Protein AF-A0A950V784-F1 (afdb_monomer_lite)

Sequence (280 aa):
MLRFISLLSLPMVLSAAGLPPLAGVWKADLQKSTFQGPPPSNYLILFEQNGNEITETDLVATPHGDRRSKTKFPIASEPTVTYFHGVPTRITTVLNGNALDLKAETAGRSDVTKQNFSLSADGSVLTITSDMSAEGHQMHSILVLNKQPDSASAPLREPEKTAGDNFKNVKSELKTLPASQFIDTMRYFSWALGKDCEFCHVRGKFDSDEKDEKKTARAMIQLVHDTNAQFFKGEPEVKCYTCHQFHTHPLPRALVSGETVEQLEKQMEHAHEAEPKSGK

Structure (mmCIF, N/CA/C/O backbone):
data_AF-A0A950V784-F1
#
_entry.id   AF-A0A950V784-F1
#
loop_
_atom_site.group_PDB
_atom_site.id
_atom_site.type_symbol
_atom_site.label_atom_id
_atom_site.label_alt_id
_atom_site.label_comp_id
_atom_site.label_asym_id
_atom_site.label_entity_id
_atom_site.label_seq_id
_atom_site.pdbx_PDB_ins_code
_atom_site.Cartn_x
_atom_site.Cartn_y
_atom_site.Cartn_z
_atom_site.occupancy
_atom_site.B_iso_or_equiv
_atom_site.auth_seq_id
_atom_site.auth_comp_id
_atom_site.auth_asym_id
_atom_site.auth_atom_id
_atom_site.pdbx_PDB_model_num
ATOM 1 N N . MET A 1 1 ? -30.423 -45.028 44.080 1.00 40.84 1 MET A N 1
ATOM 2 C CA . MET A 1 1 ? -30.287 -44.550 42.686 1.00 40.84 1 MET A CA 1
ATOM 3 C C . MET A 1 1 ? -29.804 -43.106 42.724 1.00 40.84 1 MET A C 1
ATOM 5 O O . MET A 1 1 ? -30.600 -42.211 42.973 1.00 40.84 1 MET A O 1
ATOM 9 N N . LEU A 1 2 ? -28.492 -42.897 42.598 1.00 34.09 2 LEU A N 1
ATOM 10 C CA . LEU A 1 2 ? -27.856 -41.576 42.626 1.00 34.09 2 LEU A CA 1
ATOM 11 C C . LEU A 1 2 ? -27.952 -40.955 41.223 1.00 34.09 2 LEU A C 1
ATOM 13 O O . LEU A 1 2 ? -27.460 -41.540 40.260 1.00 34.09 2 LEU A O 1
ATOM 17 N N . ARG A 1 3 ? -28.622 -39.805 41.094 1.00 38.88 3 ARG A N 1
ATOM 18 C CA . ARG A 1 3 ? -28.714 -39.050 39.837 1.00 38.88 3 ARG A CA 1
ATOM 19 C C . ARG A 1 3 ? -27.432 -38.236 39.644 1.00 38.88 3 ARG A C 1
ATOM 21 O O . ARG A 1 3 ? -27.196 -37.288 40.384 1.00 38.88 3 ARG A O 1
ATOM 28 N N . PHE A 1 4 ? -26.626 -38.604 38.650 1.00 37.47 4 PHE A N 1
ATOM 29 C CA . PHE A 1 4 ? -25.513 -37.787 38.168 1.00 37.47 4 PHE A CA 1
ATOM 30 C C . PHE A 1 4 ? -26.068 -36.579 37.403 1.00 37.47 4 PHE A C 1
ATOM 32 O O . PHE A 1 4 ? -26.679 -36.730 36.347 1.00 37.47 4 PHE A O 1
ATOM 39 N N . ILE A 1 5 ? -25.868 -35.381 37.951 1.00 44.31 5 ILE A N 1
ATOM 40 C CA . ILE A 1 5 ? -26.090 -34.114 37.252 1.00 44.31 5 ILE A CA 1
ATOM 41 C C . ILE A 1 5 ? -24.860 -33.888 36.369 1.00 44.31 5 ILE A C 1
ATOM 43 O O . ILE A 1 5 ? -23.779 -33.579 36.864 1.00 44.31 5 ILE A O 1
ATOM 47 N N . SER A 1 6 ? -25.014 -34.104 35.063 1.00 38.03 6 SER A N 1
ATOM 48 C CA . SER A 1 6 ? -24.005 -33.748 34.066 1.00 38.03 6 SER A CA 1
ATOM 49 C C . SER A 1 6 ? -24.029 -32.230 33.881 1.00 38.03 6 SER A C 1
ATOM 51 O O . SER A 1 6 ? -24.944 -31.676 33.275 1.00 38.03 6 SER A O 1
ATOM 53 N N . LEU A 1 7 ? -23.049 -31.548 34.474 1.00 40.16 7 LEU A N 1
ATOM 54 C CA . LEU A 1 7 ? -22.742 -30.151 34.186 1.00 40.16 7 LEU A CA 1
ATOM 55 C C . LEU A 1 7 ? -22.088 -30.093 32.800 1.00 40.16 7 LEU A C 1
ATOM 57 O O . LEU A 1 7 ? -20.919 -30.441 32.648 1.00 40.16 7 LEU A O 1
ATOM 61 N N . LEU A 1 8 ? -22.854 -29.669 31.790 1.00 40.75 8 LEU A N 1
ATOM 62 C CA . LEU A 1 8 ? -22.308 -29.235 30.505 1.00 40.75 8 LEU A CA 1
ATOM 63 C C . LEU A 1 8 ? -21.446 -27.990 30.759 1.00 40.75 8 LEU A C 1
ATOM 65 O O . LEU A 1 8 ? -21.960 -26.886 30.935 1.00 40.75 8 LEU A O 1
ATOM 69 N N . SER A 1 9 ? -20.130 -28.170 30.805 1.00 36.88 9 SER A N 1
ATOM 70 C CA . SER A 1 9 ? -19.175 -27.069 30.769 1.00 36.88 9 SER A CA 1
ATOM 71 C C . SER A 1 9 ? -19.224 -26.428 29.382 1.00 36.88 9 SER A C 1
ATOM 73 O O . SER A 1 9 ? -18.737 -27.003 28.407 1.00 36.88 9 SER A O 1
ATOM 75 N N . LEU A 1 10 ? -19.833 -25.245 29.294 1.00 37.41 10 LEU A N 1
ATOM 76 C CA . LEU A 1 10 ? -19.681 -24.348 28.151 1.00 37.41 10 LEU A CA 1
ATOM 77 C C . LEU A 1 10 ? -18.176 -24.089 27.950 1.00 37.41 10 LEU A C 1
ATOM 79 O O . LEU A 1 10 ? -17.504 -23.770 28.936 1.00 37.41 10 LEU A O 1
ATOM 83 N N . PRO A 1 11 ? -17.618 -24.209 26.732 1.00 36.72 11 PRO A N 1
ATOM 84 C CA . PRO A 1 11 ? -16.240 -23.816 26.505 1.00 36.72 11 PRO A CA 1
ATOM 85 C C . PRO A 1 11 ? -16.170 -22.301 26.686 1.00 36.72 11 PRO A C 1
ATOM 87 O O . PRO A 1 11 ? -16.649 -21.528 25.858 1.00 36.72 11 PRO A O 1
ATOM 90 N N . MET A 1 12 ? -15.610 -21.877 27.816 1.00 36.84 12 MET A N 1
ATOM 91 C CA . MET A 1 12 ? -15.165 -20.511 28.016 1.00 36.84 12 MET A CA 1
ATOM 92 C C . MET A 1 12 ? -14.086 -20.273 26.962 1.00 36.84 12 MET A C 1
ATOM 94 O O . MET A 1 12 ? -12.984 -20.809 27.063 1.00 36.84 12 MET A O 1
ATOM 98 N N . VAL A 1 13 ? -14.440 -19.541 25.904 1.00 37.31 13 VAL A N 1
ATOM 99 C CA . VAL A 1 13 ? -13.468 -19.037 24.939 1.00 37.31 13 VAL A CA 1
ATOM 100 C C . VAL A 1 13 ? -12.522 -18.165 25.746 1.00 37.31 13 VAL A C 1
ATOM 102 O O . VAL A 1 13 ? -12.888 -17.082 26.203 1.00 37.31 13 VAL A O 1
ATOM 105 N N . LEU A 1 14 ? -11.332 -18.695 26.006 1.00 33.59 14 LEU A N 1
ATOM 106 C CA . LEU A 1 14 ? -10.242 -17.962 26.613 1.00 33.59 14 LEU A CA 1
ATOM 107 C C . LEU A 1 14 ? -9.906 -16.846 25.619 1.00 33.59 14 LEU A C 1
ATOM 109 O O . LEU A 1 14 ? -9.258 -17.087 24.603 1.00 33.59 14 LEU A O 1
ATOM 113 N N . SER A 1 15 ? -10.439 -15.646 25.853 1.00 41.09 15 SER A N 1
ATOM 114 C CA . SER A 1 15 ? -10.016 -14.457 25.122 1.00 41.09 15 SER A CA 1
ATOM 115 C C . SER A 1 15 ? -8.507 -14.374 25.300 1.00 41.09 15 SER A C 1
ATOM 117 O O . SER A 1 15 ? -8.035 -14.331 26.438 1.00 41.09 15 SER A O 1
ATOM 119 N N . ALA A 1 16 ? -7.754 -14.419 24.201 1.00 39.62 16 ALA A N 1
ATOM 120 C CA . ALA A 1 16 ? -6.323 -14.178 24.239 1.00 39.62 16 ALA A CA 1
ATOM 121 C C . ALA A 1 16 ? -6.110 -12.844 24.967 1.00 39.62 16 ALA A C 1
ATOM 123 O O . ALA A 1 16 ? -6.576 -11.795 24.520 1.00 39.62 16 ALA A O 1
ATOM 124 N N . ALA A 1 17 ? -5.521 -12.907 26.158 1.00 43.28 17 ALA A N 1
ATOM 125 C CA . ALA A 1 17 ? -5.228 -11.725 26.939 1.00 43.28 17 ALA A CA 1
ATOM 126 C C . ALA A 1 17 ? -4.188 -10.899 26.172 1.00 43.28 17 ALA A C 1
ATOM 128 O O . ALA A 1 17 ? -3.105 -11.404 25.884 1.00 43.28 17 ALA A O 1
ATOM 129 N N . GLY A 1 18 ? -4.516 -9.640 25.870 1.00 54.97 18 GLY A N 1
ATOM 130 C CA . GLY A 1 18 ? -3.506 -8.626 25.566 1.00 54.97 18 GLY A CA 1
ATOM 131 C C . GLY A 1 18 ? -3.612 -7.901 24.229 1.00 54.97 18 GLY A C 1
ATOM 132 O O . GLY A 1 18 ? -2.576 -7.573 23.674 1.00 54.97 18 GLY A O 1
ATOM 133 N N . LEU A 1 19 ? -4.805 -7.602 23.708 1.00 56.09 19 LEU A N 1
ATOM 134 C CA . LEU A 1 19 ? -4.942 -6.612 22.632 1.00 56.09 19 LEU A CA 1
ATOM 135 C C . LEU A 1 19 ? -6.109 -5.670 22.885 1.00 56.09 19 LEU A C 1
ATOM 137 O O . LEU A 1 19 ? -7.124 -6.121 23.426 1.00 56.09 19 LEU A O 1
ATOM 141 N N . PRO A 1 20 ? -6.028 -4.394 22.454 1.00 64.62 20 PRO A N 1
ATOM 142 C CA . PRO A 1 20 ? -7.233 -3.603 22.333 1.00 64.62 20 PRO A CA 1
ATOM 143 C C . PRO A 1 20 ? -8.108 -4.328 21.298 1.00 64.62 20 PRO A C 1
ATOM 145 O O . PRO A 1 20 ? -7.581 -4.789 20.281 1.00 64.62 20 PRO A O 1
ATOM 148 N N . PRO A 1 21 ? -9.422 -4.468 21.519 1.00 76.31 21 PRO A N 1
ATOM 149 C CA . PRO A 1 21 ? -10.326 -5.118 20.574 1.00 76.31 21 PRO A CA 1
ATOM 150 C C . PRO A 1 21 ? -10.565 -4.221 19.347 1.00 76.31 21 PRO A C 1
ATOM 152 O O . PRO A 1 21 ? -11.674 -3.731 19.121 1.00 76.31 21 PRO A O 1
ATOM 155 N N . LEU A 1 22 ? -9.502 -3.992 18.569 1.00 87.81 22 LEU A N 1
ATOM 156 C CA . LEU A 1 22 ? -9.498 -3.206 17.338 1.00 87.81 22 LEU A CA 1
ATOM 157 C C . LEU A 1 22 ? -10.349 -3.880 16.263 1.00 87.81 22 LEU A C 1
ATOM 159 O O . LEU A 1 22 ? -10.929 -3.191 15.432 1.00 87.81 22 LEU A O 1
ATOM 163 N N . ALA A 1 23 ? -10.460 -5.213 16.303 1.00 92.19 23 ALA A N 1
ATOM 164 C CA . ALA A 1 23 ? -11.254 -5.976 15.354 1.00 92.19 23 ALA A CA 1
ATOM 165 C C . ALA A 1 23 ? -12.702 -5.464 15.275 1.00 92.19 23 ALA A C 1
ATOM 167 O O . ALA A 1 23 ? -13.384 -5.263 16.290 1.00 92.19 23 ALA A O 1
ATOM 168 N N . GLY A 1 24 ? -13.173 -5.276 14.047 1.00 95.00 24 GLY A N 1
ATOM 169 C CA . GLY A 1 24 ? -14.496 -4.750 13.752 1.00 95.00 24 GLY A CA 1
ATOM 170 C C . GLY A 1 24 ? -14.466 -3.581 12.779 1.00 95.00 24 GLY A C 1
ATOM 171 O O . GLY A 1 24 ? -13.449 -3.273 12.157 1.00 95.00 24 GLY A O 1
ATOM 172 N N . VAL A 1 25 ? -15.633 -2.960 12.640 1.00 97.56 25 VAL A N 1
ATOM 173 C CA . VAL A 1 25 ? -15.886 -1.902 11.665 1.00 97.56 25 VAL A CA 1
ATOM 174 C C . VAL A 1 25 ? -15.925 -0.561 12.370 1.00 97.56 25 VAL A C 1
ATOM 176 O O . VAL A 1 25 ? -16.569 -0.407 13.409 1.00 97.56 25 VAL A O 1
ATOM 179 N N . TRP A 1 26 ? -15.271 0.420 11.773 1.00 98.12 26 TRP A N 1
ATOM 180 C CA . TRP A 1 26 ? -15.065 1.741 12.336 1.00 98.12 26 TRP A CA 1
ATOM 181 C C . TRP A 1 26 ? -15.387 2.795 11.288 1.00 98.12 26 TRP A C 1
ATOM 183 O O . TRP A 1 26 ? -15.043 2.641 10.117 1.00 98.12 26 TRP A O 1
ATOM 193 N N . LYS A 1 27 ? -16.063 3.869 11.695 1.00 98.12 27 LYS A N 1
ATOM 194 C CA . LYS A 1 27 ? -16.383 4.999 10.818 1.00 98.12 27 LYS A CA 1
ATOM 195 C C . LYS A 1 27 ? -15.831 6.287 11.394 1.00 98.12 27 LYS A C 1
ATOM 197 O O . LYS A 1 27 ? -16.101 6.591 12.555 1.00 98.12 27 LYS A O 1
ATOM 202 N N . ALA A 1 28 ? -15.119 7.059 10.581 1.00 97.88 28 ALA A N 1
ATOM 203 C CA . ALA A 1 28 ? -14.532 8.310 11.039 1.00 97.88 28 ALA A CA 1
ATOM 204 C C . ALA A 1 28 ? -15.607 9.356 11.348 1.00 97.88 28 ALA A C 1
ATOM 206 O O . ALA A 1 28 ? -16.522 9.602 10.558 1.00 97.88 28 ALA A O 1
ATOM 207 N N . ASP A 1 29 ? -15.452 10.009 12.493 1.00 97.75 29 ASP A N 1
ATOM 208 C CA . ASP A 1 29 ? -16.036 11.308 12.779 1.00 97.75 29 ASP A CA 1
ATOM 209 C C . ASP A 1 29 ? -15.193 12.363 12.054 1.00 97.75 29 ASP A C 1
ATOM 211 O O . ASP A 1 29 ? -14.138 12.791 12.528 1.00 97.75 29 ASP A O 1
ATOM 215 N N . LEU A 1 30 ? -15.643 12.750 10.860 1.00 96.06 30 LEU A N 1
ATOM 216 C CA . LEU A 1 30 ? -14.918 13.671 9.981 1.00 96.06 30 LEU A CA 1
ATOM 217 C C . LEU A 1 30 ? -14.746 15.073 10.583 1.00 96.06 30 LEU A C 1
ATOM 219 O O . LEU A 1 30 ? -13.876 15.810 10.135 1.00 96.06 30 LEU A O 1
ATOM 223 N N . GLN A 1 31 ? -15.559 15.447 11.579 1.00 95.62 31 GLN A N 1
ATOM 224 C CA . GLN A 1 31 ? -15.463 16.748 12.248 1.00 95.62 31 GLN A CA 1
ATOM 225 C C . GLN A 1 31 ? -14.416 16.745 13.365 1.00 95.62 31 GLN A C 1
ATOM 227 O O . GLN A 1 31 ? -13.837 17.786 13.663 1.00 95.62 31 GLN A O 1
ATOM 232 N N . LYS A 1 32 ? -14.180 15.585 13.989 1.00 97.06 32 LYS A N 1
ATOM 233 C CA . LYS A 1 32 ? -13.178 15.417 15.055 1.00 97.06 32 LYS A CA 1
ATOM 234 C C . LYS A 1 32 ? -11.834 14.896 14.554 1.00 97.06 32 LYS A C 1
ATOM 236 O O . LYS A 1 32 ? -10.867 14.899 15.308 1.00 97.06 32 LYS A O 1
ATOM 241 N N . SER A 1 33 ? -11.789 14.430 13.311 1.00 97.00 33 SER A N 1
ATOM 242 C CA . SER A 1 33 ? -10.581 13.909 12.680 1.00 97.00 33 SER A CA 1
ATOM 243 C C . SER A 1 33 ? -9.807 15.009 11.953 1.00 97.00 33 SER A C 1
ATOM 245 O O . SER A 1 33 ? -10.387 15.958 11.425 1.00 97.00 33 SER A O 1
ATOM 247 N N . THR A 1 34 ? -8.489 14.856 11.879 1.00 95.00 34 THR A N 1
ATOM 248 C CA . THR A 1 34 ? -7.585 15.679 11.077 1.00 95.00 34 THR A CA 1
ATOM 249 C C . THR A 1 34 ? -6.983 14.831 9.959 1.00 95.00 34 THR A C 1
ATOM 251 O O . THR A 1 34 ? -6.550 13.699 10.173 1.00 95.00 34 THR A O 1
ATOM 254 N N . PHE A 1 35 ? -6.967 15.373 8.742 1.00 89.44 35 PHE A N 1
ATOM 255 C CA . PHE A 1 35 ? -6.542 14.660 7.538 1.00 89.44 35 PHE A CA 1
ATOM 256 C C . PHE A 1 35 ? -5.370 15.369 6.870 1.00 89.44 35 PHE A C 1
ATOM 258 O O . PHE A 1 35 ? -5.254 16.594 6.925 1.00 89.44 35 PHE A O 1
ATOM 265 N N . GLN A 1 36 ? -4.533 14.596 6.180 1.00 81.56 36 GLN A N 1
ATOM 266 C CA . GLN A 1 36 ? -3.555 15.152 5.253 1.00 81.56 36 GLN A CA 1
ATOM 267 C C . GLN A 1 36 ? -4.278 15.568 3.965 1.00 81.56 36 GLN A C 1
ATOM 269 O O . GLN A 1 36 ? -4.606 14.730 3.125 1.00 81.56 36 GLN A O 1
ATOM 274 N N . GLY A 1 37 ? -4.558 16.865 3.829 1.00 82.44 37 GLY A N 1
ATOM 275 C CA . GLY A 1 37 ? -5.291 17.429 2.693 1.00 82.44 37 GLY A CA 1
ATOM 276 C C . GLY A 1 37 ? -6.796 17.604 2.951 1.00 82.44 37 GLY A C 1
ATOM 277 O O . GLY A 1 37 ? -7.220 17.677 4.106 1.00 82.44 37 GLY A O 1
ATOM 278 N N . PRO A 1 38 ? -7.619 17.747 1.892 1.00 85.50 38 PRO A N 1
ATOM 279 C CA . PRO A 1 38 ? -9.050 17.971 2.053 1.00 85.50 38 PRO A CA 1
ATOM 280 C C . PRO A 1 38 ? -9.721 16.761 2.724 1.00 85.50 38 PRO A C 1
ATOM 282 O O . PRO A 1 38 ? -9.385 15.620 2.393 1.00 85.50 38 PRO A O 1
ATOM 285 N N . PRO A 1 39 ? -10.681 16.985 3.639 1.00 88.94 39 PRO A N 1
ATOM 286 C CA . PRO A 1 39 ? -11.362 15.895 4.320 1.00 88.94 39 PRO A CA 1
ATOM 287 C C . PRO A 1 39 ? -12.155 15.039 3.317 1.00 88.94 39 PRO A C 1
ATOM 289 O O . PRO A 1 39 ? -12.761 15.583 2.385 1.00 88.94 39 PRO A O 1
ATOM 292 N N . PRO A 1 40 ? -12.179 13.706 3.492 1.00 93.94 40 PRO A N 1
ATOM 293 C CA . PRO A 1 40 ? -13.008 12.832 2.674 1.00 93.94 40 PRO A CA 1
ATOM 294 C C . PRO A 1 40 ? -14.493 13.028 3.001 1.00 93.94 40 PRO A C 1
ATOM 296 O O . PRO A 1 40 ? -14.845 13.577 4.042 1.00 93.94 40 PRO A O 1
ATOM 299 N N . SER A 1 41 ? -15.382 12.546 2.133 1.00 94.00 41 SER A N 1
ATOM 300 C CA . SER A 1 41 ? -16.830 12.547 2.398 1.00 94.00 41 SER A CA 1
ATOM 301 C C . SER A 1 41 ? -17.283 11.336 3.221 1.00 94.00 41 SER A C 1
ATOM 303 O O . SER A 1 41 ? -18.337 11.371 3.855 1.00 94.00 41 SER A O 1
ATOM 305 N N . ASN A 1 42 ? -16.488 10.264 3.230 1.00 94.56 42 ASN A N 1
ATOM 306 C CA . ASN A 1 42 ? -16.695 9.073 4.043 1.00 94.56 42 ASN A CA 1
ATOM 307 C C . ASN A 1 42 ? -15.351 8.380 4.298 1.00 94.56 42 ASN A C 1
ATOM 309 O O . ASN A 1 42 ? -14.495 8.357 3.415 1.00 94.56 42 ASN A O 1
ATOM 313 N N . TYR A 1 43 ? -15.189 7.789 5.479 1.00 96.62 43 TYR A N 1
ATOM 314 C CA . TYR A 1 43 ? -14.029 6.967 5.809 1.00 96.62 43 TYR A CA 1
ATOM 315 C C . TYR A 1 43 ? -14.477 5.818 6.713 1.00 96.62 43 TYR A C 1
ATOM 317 O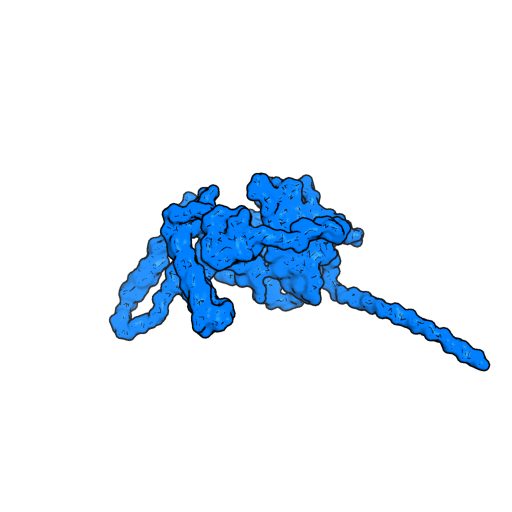 O . TYR A 1 43 ? -14.942 6.040 7.835 1.00 96.62 43 TYR A O 1
ATOM 325 N N . LEU A 1 44 ? -14.382 4.600 6.182 1.00 97.31 44 LEU A N 1
ATOM 326 C CA . LEU A 1 44 ? -14.614 3.352 6.899 1.00 97.31 44 LEU A CA 1
ATOM 327 C C . LEU A 1 44 ? -13.315 2.559 7.010 1.00 97.31 44 LEU A C 1
ATOM 329 O O . LEU A 1 44 ? -12.552 2.510 6.049 1.00 97.31 44 LEU A O 1
ATOM 333 N N . ILE A 1 45 ? -13.117 1.907 8.151 1.00 97.38 45 ILE A N 1
ATOM 334 C CA . ILE A 1 45 ? -12.008 0.985 8.395 1.00 97.38 45 ILE A CA 1
ATOM 335 C C . ILE A 1 45 ? -12.582 -0.330 8.905 1.00 97.38 45 ILE A C 1
ATOM 337 O O . ILE A 1 45 ? -13.439 -0.345 9.792 1.00 97.38 45 ILE A O 1
ATOM 341 N N . LEU A 1 46 ? -12.117 -1.436 8.344 1.00 97.00 46 LEU A N 1
ATOM 342 C CA . LEU A 1 46 ? -12.348 -2.779 8.853 1.00 97.00 46 LEU A CA 1
ATOM 343 C C . LEU A 1 46 ? -11.011 -3.342 9.325 1.00 97.00 46 LEU A C 1
ATOM 345 O O . LEU A 1 46 ? -10.093 -3.504 8.523 1.00 97.00 46 LEU A O 1
ATOM 349 N N . PHE A 1 47 ? -10.935 -3.684 10.608 1.00 95.81 47 PHE A N 1
ATOM 350 C CA . PHE A 1 47 ? -9.836 -4.469 11.153 1.00 95.81 47 PHE A CA 1
ATOM 351 C C . PHE A 1 47 ? -10.279 -5.920 11.311 1.00 95.81 47 PHE A C 1
ATOM 353 O O . PHE A 1 47 ? -11.233 -6.222 12.034 1.00 95.81 47 PHE A O 1
ATOM 360 N N . GLU A 1 48 ? -9.560 -6.825 10.660 1.00 93.50 48 GLU A N 1
ATOM 361 C CA . GLU A 1 48 ? -9.735 -8.270 10.774 1.00 93.50 48 GLU A CA 1
ATOM 362 C C . GLU A 1 48 ? -8.489 -8.862 11.418 1.00 93.50 48 GLU A C 1
ATOM 364 O O . GLU A 1 48 ? -7.379 -8.680 10.922 1.00 93.50 48 GLU A O 1
ATOM 369 N N . GLN A 1 49 ? -8.664 -9.574 12.529 1.00 90.25 49 GLN A N 1
ATOM 370 C CA . GLN A 1 49 ? -7.559 -10.221 13.223 1.00 90.25 49 GLN A CA 1
ATOM 371 C C . GLN A 1 49 ? -7.515 -11.710 12.881 1.00 90.25 49 GLN A C 1
ATOM 373 O O . GLN A 1 49 ? -8.515 -12.416 13.012 1.00 90.25 49 GLN A O 1
ATOM 378 N N . ASN A 1 50 ? -6.334 -12.195 12.506 1.00 87.88 50 ASN A N 1
ATOM 379 C CA . ASN A 1 50 ? -6.053 -13.614 12.338 1.00 87.88 50 ASN A CA 1
ATOM 380 C C . ASN A 1 50 ? -4.791 -13.979 13.128 1.00 87.88 50 ASN A C 1
ATOM 382 O O . ASN A 1 50 ? -3.670 -13.707 12.700 1.00 87.88 50 ASN A O 1
ATOM 386 N N . GLY A 1 51 ? -4.979 -14.560 14.315 1.00 86.56 51 GLY A N 1
ATOM 387 C CA . GLY A 1 51 ? -3.884 -14.815 15.249 1.00 86.56 51 GLY A CA 1
ATOM 388 C C . GLY A 1 51 ? -3.173 -13.518 15.641 1.00 86.56 51 GLY A C 1
ATOM 389 O O . GLY A 1 51 ? -3.792 -12.617 16.210 1.00 86.56 51 GLY A O 1
ATOM 390 N N . ASN A 1 52 ? -1.887 -13.429 15.299 1.00 84.44 52 ASN A N 1
ATOM 391 C CA . ASN A 1 52 ? -1.020 -12.285 15.586 1.00 84.44 52 ASN A CA 1
ATOM 392 C C . ASN A 1 52 ? -0.850 -11.360 14.367 1.00 84.44 52 ASN A C 1
ATOM 394 O O . ASN A 1 52 ? 0.172 -10.699 14.246 1.00 84.44 52 ASN A O 1
ATOM 398 N N . GLU A 1 53 ? -1.795 -11.330 13.430 1.00 87.12 53 GLU A N 1
ATOM 399 C CA . GLU A 1 53 ? -1.802 -10.387 12.306 1.00 87.12 53 GLU A CA 1
ATOM 400 C C . GLU A 1 53 ? -3.135 -9.636 12.276 1.00 87.12 53 GLU A C 1
ATOM 402 O O . GLU A 1 53 ? -4.199 -10.236 12.457 1.00 87.12 53 GLU A O 1
ATOM 407 N N . ILE A 1 54 ? -3.075 -8.329 12.024 1.00 91.06 54 ILE A N 1
ATOM 408 C CA . ILE A 1 54 ? -4.231 -7.498 11.691 1.00 91.06 54 ILE A CA 1
ATOM 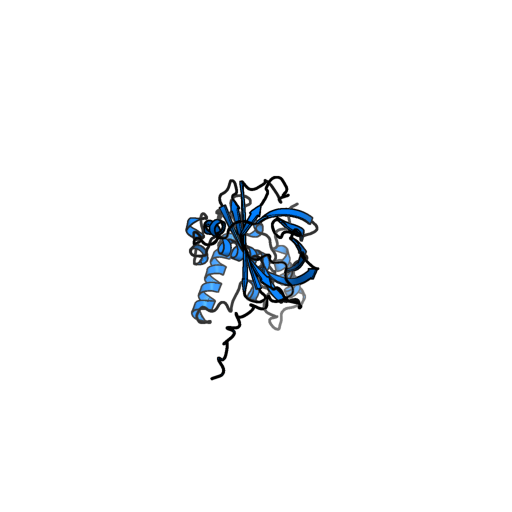409 C C . ILE A 1 54 ? -4.177 -7.194 10.202 1.00 91.06 54 ILE A C 1
ATOM 411 O O . ILE A 1 54 ? -3.156 -6.761 9.669 1.00 91.06 54 ILE A O 1
ATOM 415 N N . THR A 1 55 ? -5.303 -7.413 9.539 1.00 92.31 55 THR A N 1
ATOM 416 C CA . THR A 1 55 ? -5.593 -6.863 8.222 1.00 92.31 55 THR A CA 1
ATOM 417 C C . THR A 1 55 ? -6.480 -5.640 8.407 1.00 92.31 55 THR A C 1
ATOM 419 O O . THR A 1 55 ? -7.613 -5.751 8.868 1.00 92.31 55 THR A O 1
ATOM 422 N N . GLU A 1 56 ? -5.959 -4.478 8.048 1.00 94.06 56 GLU A N 1
ATOM 423 C CA . GLU A 1 56 ? -6.677 -3.213 7.955 1.00 94.06 56 GLU A CA 1
ATOM 424 C C . GLU A 1 56 ? -7.140 -3.026 6.513 1.00 94.06 56 GLU A C 1
ATOM 426 O O . GLU A 1 56 ? -6.344 -3.119 5.577 1.00 94.06 56 GLU A O 1
ATOM 431 N N . THR A 1 57 ? -8.436 -2.808 6.319 1.00 94.94 57 THR A N 1
ATOM 432 C CA . THR A 1 57 ? -9.005 -2.432 5.024 1.00 94.94 57 THR A CA 1
ATOM 433 C C . THR A 1 57 ? -9.722 -1.105 5.177 1.00 94.94 57 THR A C 1
ATOM 435 O O . THR A 1 57 ? -10.701 -1.011 5.918 1.00 94.94 57 THR A O 1
ATOM 438 N N . ASP A 1 58 ? -9.263 -0.103 4.443 1.00 94.69 58 ASP A N 1
ATOM 439 C CA . ASP A 1 58 ? -9.835 1.237 4.444 1.00 94.69 58 ASP A CA 1
ATOM 440 C C . ASP A 1 58 ? -10.680 1.458 3.202 1.00 94.69 58 ASP A C 1
ATOM 442 O O . ASP A 1 58 ? -10.346 0.988 2.112 1.00 94.69 58 ASP A O 1
ATOM 446 N N . LEU A 1 59 ? -11.725 2.264 3.342 1.00 94.69 59 LEU A N 1
ATOM 447 C CA . LEU A 1 59 ? -12.436 2.886 2.236 1.00 94.69 59 LEU A CA 1
ATOM 448 C C . LEU A 1 59 ? -12.575 4.366 2.537 1.00 94.69 59 LEU A C 1
ATOM 450 O O . LEU A 1 59 ? -13.277 4.760 3.470 1.00 94.69 59 LEU A O 1
ATOM 454 N N . VAL A 1 60 ? -11.936 5.173 1.701 1.00 93.81 60 VAL A N 1
ATOM 455 C CA . VAL A 1 60 ? -11.940 6.629 1.769 1.00 93.81 60 VAL A CA 1
ATOM 456 C C . VAL A 1 60 ? -12.645 7.165 0.528 1.00 93.81 60 VAL A C 1
ATOM 458 O O . VAL A 1 60 ? -12.138 7.045 -0.588 1.00 93.81 60 VAL A O 1
ATOM 461 N N . ALA A 1 61 ? -13.815 7.769 0.713 1.00 90.94 61 ALA A N 1
ATOM 462 C CA . ALA A 1 61 ? -14.552 8.415 -0.365 1.00 90.94 61 ALA A CA 1
ATOM 463 C C . ALA A 1 61 ? -14.003 9.824 -0.596 1.00 90.94 61 ALA A C 1
ATOM 465 O O . ALA A 1 61 ? -14.035 10.677 0.297 1.00 90.94 61 ALA A O 1
ATOM 466 N N . THR A 1 62 ? -13.484 10.075 -1.796 1.00 82.75 62 THR A N 1
ATOM 467 C CA . THR A 1 62 ? -12.904 11.370 -2.172 1.00 82.75 62 THR A CA 1
ATOM 468 C C . THR A 1 62 ? -13.664 11.981 -3.351 1.00 82.75 62 THR A C 1
ATOM 470 O O . THR A 1 62 ? -14.336 11.257 -4.086 1.00 82.75 62 THR A O 1
ATOM 473 N N . PRO A 1 63 ? -13.524 13.294 -3.616 1.00 73.19 63 PRO A N 1
ATOM 474 C CA . PRO A 1 63 ? -14.081 13.910 -4.825 1.00 73.19 63 PRO A CA 1
ATOM 475 C C . PRO A 1 63 ? -13.599 13.267 -6.137 1.00 73.19 63 PRO A C 1
ATOM 477 O O . PRO A 1 63 ? -14.244 13.414 -7.172 1.00 73.19 63 PRO A O 1
ATOM 480 N N . HIS A 1 64 ? -12.475 12.545 -6.101 1.00 71.88 64 HIS A N 1
ATOM 481 C CA . HIS A 1 64 ? -11.905 11.823 -7.240 1.00 71.88 64 HIS A CA 1
ATOM 482 C C . HIS A 1 64 ? -12.320 10.343 -7.289 1.00 71.88 64 HIS A C 1
ATOM 484 O O . HIS A 1 64 ? -11.751 9.575 -8.062 1.00 71.88 64 HIS A O 1
ATOM 490 N N . GLY A 1 65 ? -13.310 9.952 -6.484 1.00 78.38 65 GLY A N 1
ATOM 491 C CA . GLY A 1 65 ? -13.799 8.586 -6.352 1.00 78.38 65 GLY A CA 1
ATOM 492 C C . GLY A 1 65 ? -13.349 7.913 -5.058 1.00 78.38 65 GLY A C 1
ATOM 493 O O . GLY A 1 65 ? -12.513 8.426 -4.304 1.00 78.38 65 GLY A O 1
ATOM 494 N N . ASP A 1 66 ? -13.933 6.747 -4.809 1.00 86.31 66 ASP A N 1
ATOM 495 C CA . ASP A 1 66 ? -13.622 5.937 -3.640 1.00 86.31 66 ASP A CA 1
ATOM 496 C C . ASP A 1 66 ? -12.265 5.262 -3.813 1.00 86.31 66 ASP A C 1
ATOM 498 O O . ASP A 1 66 ? -11.956 4.663 -4.848 1.00 86.31 66 ASP A O 1
ATOM 502 N N . ARG A 1 67 ? -11.446 5.354 -2.771 1.00 87.19 67 ARG A N 1
ATOM 503 C CA . ARG A 1 67 ? -10.147 4.698 -2.687 1.00 87.19 67 ARG A CA 1
ATOM 504 C C . ARG A 1 67 ? -10.211 3.654 -1.595 1.00 87.19 67 ARG A C 1
ATOM 506 O O . ARG A 1 67 ? -10.609 3.967 -0.477 1.00 87.19 67 ARG A O 1
ATOM 513 N N . ARG A 1 68 ? -9.782 2.437 -1.914 1.00 91.25 68 ARG A N 1
ATOM 514 C CA . ARG A 1 68 ? -9.528 1.407 -0.913 1.00 91.25 68 ARG A CA 1
ATOM 515 C C . ARG A 1 68 ? -8.036 1.188 -0.730 1.00 91.25 68 ARG A C 1
ATOM 517 O O . ARG A 1 68 ? -7.272 1.286 -1.694 1.00 91.25 68 ARG A O 1
ATOM 524 N N . SER A 1 69 ? -7.638 0.901 0.500 1.00 91.06 69 SER A N 1
ATOM 525 C CA . SER A 1 69 ? -6.312 0.389 0.846 1.00 91.06 69 SER A CA 1
ATOM 526 C C . SER A 1 69 ? -6.459 -0.859 1.690 1.00 91.06 69 SER A C 1
ATOM 528 O O . SER A 1 69 ? -7.444 -1.020 2.407 1.00 91.06 69 SER A O 1
ATOM 530 N N . LYS A 1 70 ? -5.480 -1.753 1.577 1.00 91.12 70 LYS A N 1
ATOM 531 C CA . LYS A 1 70 ? -5.410 -2.956 2.390 1.00 91.12 70 LYS A CA 1
ATOM 532 C C . LYS A 1 70 ? -3.999 -3.112 2.920 1.00 91.12 70 LYS A C 1
ATOM 534 O O . LYS A 1 70 ? -3.058 -3.253 2.146 1.00 91.12 70 LYS A O 1
ATOM 539 N N . THR A 1 71 ? -3.865 -3.105 4.234 1.00 90.94 71 THR A N 1
ATOM 540 C CA . THR A 1 71 ? -2.577 -3.144 4.915 1.00 90.94 71 THR A CA 1
ATOM 541 C C . THR A 1 71 ? -2.580 -4.274 5.919 1.00 90.94 71 THR A C 1
ATOM 543 O O . THR A 1 71 ? -3.577 -4.533 6.586 1.00 90.94 71 THR A O 1
ATOM 546 N N . LYS A 1 72 ? -1.459 -4.979 6.013 1.00 89.75 72 LYS A N 1
ATOM 547 C CA . LYS A 1 72 ? -1.267 -6.029 7.005 1.00 89.75 72 LYS A CA 1
ATOM 548 C C . LYS A 1 72 ? -0.164 -5.615 7.947 1.00 89.75 72 LYS A C 1
ATOM 550 O O . LYS A 1 72 ? 0.902 -5.198 7.494 1.00 89.75 72 LYS A O 1
ATOM 555 N N . PHE A 1 73 ? -0.401 -5.766 9.238 1.00 89.88 73 PHE A N 1
ATOM 556 C CA . PHE A 1 73 ? 0.637 -5.565 10.230 1.00 89.88 73 PHE A CA 1
ATOM 557 C C . PHE A 1 73 ? 0.556 -6.622 11.330 1.00 89.88 73 PHE A C 1
ATOM 559 O O . PHE A 1 73 ? -0.533 -7.044 11.730 1.00 89.88 73 PHE A O 1
ATOM 566 N N . PRO A 1 74 ? 1.717 -7.094 11.801 1.00 87.31 74 PRO A N 1
ATOM 567 C CA . PRO A 1 74 ? 1.774 -8.068 12.864 1.00 87.31 74 PRO A CA 1
ATOM 568 C C . PRO A 1 74 ? 1.439 -7.409 14.195 1.00 87.31 74 PRO A C 1
ATOM 570 O O . PRO A 1 74 ? 1.704 -6.235 14.426 1.00 87.31 74 PRO A O 1
ATOM 573 N N . ILE A 1 75 ? 0.922 -8.230 15.087 1.00 82.62 75 ILE A N 1
ATOM 574 C CA . ILE A 1 75 ? 0.810 -8.004 16.512 1.00 82.62 75 ILE A CA 1
ATOM 575 C C . ILE A 1 75 ? 1.870 -8.886 17.165 1.00 82.62 75 ILE A C 1
ATOM 577 O O . ILE A 1 75 ? 1.590 -9.934 17.752 1.00 82.62 75 ILE A O 1
ATOM 581 N N . ALA A 1 76 ? 3.124 -8.525 16.953 1.00 69.56 76 ALA A N 1
ATOM 582 C CA . ALA A 1 76 ? 4.247 -9.309 17.426 1.00 69.56 76 ALA A CA 1
ATOM 583 C C . ALA A 1 76 ? 4.911 -8.589 18.596 1.00 69.56 76 ALA A C 1
ATOM 585 O O . ALA A 1 76 ? 5.043 -7.366 18.594 1.00 69.56 76 ALA A O 1
ATOM 586 N N . SER A 1 77 ? 5.362 -9.364 19.582 1.00 64.69 77 SER A N 1
ATOM 587 C CA . SER A 1 77 ? 6.294 -8.863 20.593 1.00 64.69 77 SER A CA 1
ATOM 588 C C . SER A 1 77 ? 7.656 -8.523 19.982 1.00 64.69 77 SER A C 1
ATOM 590 O O . SER A 1 77 ? 8.380 -7.704 20.534 1.00 64.69 77 SER A O 1
ATOM 592 N N . GLU A 1 78 ? 7.987 -9.137 18.840 1.00 79.12 78 GLU A N 1
ATOM 593 C CA . GLU A 1 78 ? 9.251 -8.952 18.132 1.00 79.12 78 GLU A CA 1
ATOM 594 C C . GLU A 1 78 ? 9.069 -8.196 16.805 1.00 79.12 78 GLU A C 1
ATOM 596 O O . GLU A 1 78 ? 8.091 -8.429 16.083 1.00 79.12 78 GLU A O 1
ATOM 601 N N . PRO A 1 79 ? 10.027 -7.331 16.421 1.00 85.19 79 PRO A N 1
ATOM 602 C CA . PRO A 1 79 ? 10.004 -6.657 15.129 1.00 85.19 79 PRO A CA 1
ATOM 603 C C . PRO A 1 79 ? 9.937 -7.645 13.961 1.00 85.19 79 PRO A C 1
ATOM 605 O O . PRO A 1 79 ? 10.722 -8.589 13.880 1.00 85.19 79 PRO A O 1
ATOM 608 N N . THR A 1 80 ? 9.053 -7.387 13.003 1.00 87.94 80 THR A N 1
ATOM 609 C CA . THR A 1 80 ? 8.831 -8.256 11.838 1.00 87.94 80 THR A CA 1
ATOM 610 C C . THR A 1 80 ? 8.940 -7.448 10.551 1.00 87.94 80 THR A C 1
ATOM 612 O O . THR A 1 80 ? 8.497 -6.304 10.490 1.00 87.94 80 THR A O 1
ATOM 615 N N . VAL A 1 81 ? 9.527 -8.030 9.504 1.00 88.00 81 VAL A N 1
ATOM 616 C CA . VAL A 1 81 ? 9.557 -7.417 8.169 1.00 88.00 81 VAL A CA 1
ATOM 617 C C . VAL A 1 81 ? 8.382 -7.946 7.356 1.00 88.00 81 VAL A C 1
ATOM 619 O O . VAL A 1 81 ? 8.250 -9.152 7.168 1.00 88.00 81 VAL A O 1
ATOM 622 N N . THR A 1 82 ? 7.533 -7.043 6.877 1.00 87.50 82 THR A N 1
ATOM 623 C CA . THR A 1 82 ? 6.370 -7.351 6.032 1.00 87.50 82 THR A CA 1
ATOM 624 C C . THR A 1 82 ? 6.206 -6.283 4.948 1.00 87.50 82 THR A C 1
ATOM 626 O O . THR A 1 82 ? 7.010 -5.355 4.866 1.00 87.50 82 THR A O 1
ATOM 629 N N . TYR A 1 83 ? 5.190 -6.412 4.097 1.00 85.69 83 TYR A N 1
ATOM 630 C CA . TYR A 1 83 ? 4.827 -5.386 3.124 1.00 85.69 83 TYR A CA 1
ATOM 631 C C . TYR A 1 83 ? 3.761 -4.463 3.717 1.00 85.69 83 TYR A C 1
ATOM 633 O O . TYR A 1 83 ? 2.590 -4.831 3.804 1.00 85.69 83 TYR A O 1
ATOM 641 N N . PHE A 1 84 ? 4.165 -3.259 4.109 1.00 87.00 84 PHE A N 1
ATOM 642 C CA . PHE A 1 84 ? 3.265 -2.218 4.600 1.00 87.00 84 PHE A CA 1
ATOM 643 C C . PHE A 1 84 ? 3.011 -1.235 3.455 1.00 87.00 84 PHE A C 1
ATOM 645 O O . PHE A 1 84 ? 3.957 -0.670 2.917 1.00 87.00 84 PHE A O 1
ATOM 652 N N . HIS A 1 85 ? 1.759 -1.088 3.006 1.00 86.88 85 HIS A N 1
ATOM 653 C CA . HIS A 1 85 ? 1.416 -0.322 1.791 1.00 86.88 85 HIS A CA 1
ATOM 654 C C . HIS A 1 85 ? 2.235 -0.719 0.544 1.00 86.88 85 HIS A C 1
ATOM 656 O O . HIS A 1 85 ? 2.678 0.126 -0.238 1.00 86.88 85 HIS A O 1
ATOM 662 N N . GLY A 1 86 ? 2.486 -2.021 0.386 1.00 87.31 86 GLY A N 1
ATOM 663 C CA . GLY A 1 86 ? 3.228 -2.573 -0.749 1.00 87.31 86 GLY A CA 1
ATOM 664 C C . GLY A 1 86 ? 4.751 -2.458 -0.670 1.00 87.31 86 GLY A C 1
ATOM 665 O O . GLY A 1 86 ? 5.424 -2.991 -1.550 1.00 87.31 86 GLY A O 1
ATOM 666 N N . VAL A 1 87 ? 5.323 -1.830 0.363 1.00 90.56 87 VAL A N 1
ATOM 667 C CA . VAL A 1 87 ? 6.783 -1.685 0.504 1.00 90.56 87 VAL A CA 1
ATOM 668 C C . VAL A 1 87 ? 7.341 -2.547 1.642 1.00 90.56 87 VAL A C 1
ATOM 670 O O . VAL A 1 87 ? 6.672 -2.701 2.664 1.00 90.56 87 VAL A O 1
ATOM 673 N N . PRO A 1 88 ? 8.547 -3.136 1.492 1.00 90.38 88 PRO A N 1
ATOM 674 C CA . PRO A 1 88 ? 9.202 -3.866 2.573 1.00 90.38 88 PRO A CA 1
ATOM 675 C C . PRO A 1 88 ? 9.519 -2.949 3.758 1.00 90.38 88 PRO A C 1
ATOM 677 O O . PRO A 1 88 ? 10.366 -2.053 3.682 1.00 90.38 88 PRO A O 1
ATOM 680 N N . THR A 1 89 ? 8.862 -3.216 4.876 1.00 91.44 89 THR A N 1
ATOM 681 C CA . THR A 1 89 ? 8.882 -2.361 6.058 1.00 91.44 89 THR A CA 1
ATOM 682 C C . THR A 1 89 ? 9.048 -3.217 7.301 1.00 91.44 89 THR A C 1
ATOM 684 O O . THR A 1 89 ? 8.376 -4.236 7.485 1.00 91.44 89 THR A O 1
ATOM 687 N N . ARG A 1 90 ? 9.961 -2.796 8.175 1.00 92.81 90 ARG A N 1
ATOM 688 C CA . ARG A 1 90 ? 10.072 -3.333 9.527 1.00 92.81 90 ARG A CA 1
ATOM 689 C C . ARG A 1 90 ? 8.961 -2.718 10.365 1.00 92.81 90 ARG A C 1
ATOM 691 O O . ARG A 1 90 ? 8.939 -1.507 10.563 1.00 92.81 90 ARG A O 1
ATOM 698 N N . ILE A 1 91 ? 8.075 -3.562 10.871 1.00 92.44 91 ILE A N 1
ATOM 699 C CA . ILE A 1 91 ? 7.010 -3.186 11.790 1.00 92.44 91 ILE A CA 1
ATOM 700 C C . ILE A 1 91 ? 7.381 -3.660 13.191 1.00 92.44 91 ILE A C 1
ATOM 702 O O . ILE A 1 91 ? 7.727 -4.824 13.394 1.00 92.44 91 ILE A O 1
ATOM 706 N N . THR A 1 92 ? 7.299 -2.750 14.154 1.00 91.88 92 THR A N 1
ATOM 707 C CA . THR A 1 92 ? 7.381 -3.044 15.586 1.00 91.88 92 THR A CA 1
ATOM 708 C C . THR A 1 92 ? 6.068 -2.631 16.225 1.00 91.88 92 THR A C 1
ATOM 710 O O . THR A 1 92 ? 5.631 -1.500 16.019 1.00 91.88 92 THR A O 1
ATOM 713 N N . THR A 1 93 ? 5.459 -3.516 17.010 1.00 91.00 93 THR A N 1
ATOM 714 C CA . THR A 1 93 ? 4.233 -3.212 17.753 1.00 91.00 93 THR A CA 1
ATOM 715 C C . THR A 1 93 ? 4.437 -3.350 19.251 1.00 91.00 93 THR A C 1
ATOM 717 O O . THR A 1 93 ? 5.057 -4.308 19.701 1.00 91.00 93 THR A O 1
ATOM 720 N N . VAL A 1 94 ? 3.897 -2.413 20.027 1.00 88.94 94 VAL A N 1
ATOM 721 C CA . VAL A 1 94 ? 3.944 -2.428 21.493 1.00 88.94 94 VAL A CA 1
ATOM 722 C C . VAL A 1 94 ? 2.539 -2.223 22.037 1.00 88.94 94 VAL A C 1
ATOM 724 O O . VAL A 1 94 ? 1.855 -1.267 21.684 1.00 88.94 94 VAL A O 1
ATOM 727 N N . LEU A 1 95 ? 2.102 -3.126 22.909 1.00 86.31 95 LEU A N 1
ATOM 728 C CA . LEU A 1 95 ? 0.832 -2.993 23.607 1.00 86.31 95 LEU A CA 1
ATOM 729 C C . LEU A 1 95 ? 1.004 -2.160 24.880 1.00 86.31 95 LEU A C 1
ATOM 731 O O . LEU A 1 95 ? 1.815 -2.510 25.735 1.00 86.31 95 LEU A O 1
ATOM 735 N N . ASN A 1 96 ? 0.169 -1.137 25.051 1.00 82.19 96 ASN A N 1
ATOM 736 C CA . ASN A 1 96 ? 0.143 -0.267 26.223 1.00 82.19 96 ASN A CA 1
ATOM 737 C C . ASN A 1 96 ? -1.292 -0.134 26.760 1.00 82.19 96 ASN A C 1
ATOM 739 O O . ASN A 1 96 ? -2.003 0.835 26.491 1.00 82.19 96 ASN A O 1
ATOM 743 N N . GLY A 1 97 ? -1.747 -1.133 27.522 1.00 80.56 97 GLY A N 1
ATOM 744 C CA . GLY A 1 97 ? -3.115 -1.174 28.051 1.00 80.56 97 GLY A CA 1
ATOM 745 C C . GLY A 1 97 ? -4.157 -1.280 26.932 1.00 80.56 97 GLY A C 1
ATOM 746 O O . GLY A 1 97 ? -4.182 -2.274 26.212 1.00 80.56 97 GLY A O 1
ATOM 747 N N . ASN A 1 98 ? -4.996 -0.249 26.778 1.00 80.38 98 ASN A N 1
ATOM 748 C CA . ASN A 1 98 ? -5.998 -0.150 25.704 1.00 80.38 98 ASN A CA 1
ATOM 749 C C . ASN A 1 98 ? -5.453 0.491 24.416 1.00 80.38 98 ASN A C 1
ATOM 751 O O . ASN A 1 98 ? -6.237 0.811 23.520 1.00 80.38 98 ASN A O 1
ATOM 755 N N . ALA A 1 99 ? -4.138 0.702 24.331 1.00 86.50 99 ALA A N 1
ATOM 756 C CA . ALA A 1 99 ? -3.490 1.240 23.150 1.00 86.50 99 ALA A CA 1
ATOM 757 C C . ALA A 1 99 ? -2.544 0.228 22.490 1.00 86.50 99 ALA A C 1
ATOM 759 O O . ALA A 1 99 ? -1.901 -0.575 23.169 1.00 86.50 99 ALA A O 1
ATOM 760 N N . LEU A 1 100 ? -2.442 0.296 21.165 1.00 90.62 100 LEU A N 1
ATOM 761 C CA . LEU A 1 100 ? -1.413 -0.373 20.375 1.00 90.62 100 LEU A CA 1
ATOM 762 C C . LEU A 1 100 ? -0.546 0.702 19.722 1.00 90.62 100 LEU A C 1
ATOM 764 O O . LEU A 1 100 ? -1.053 1.518 18.959 1.00 90.62 100 LEU A O 1
ATOM 768 N N . ASP A 1 101 ? 0.747 0.699 20.010 1.00 91.25 101 ASP A N 1
ATOM 769 C CA . ASP A 1 101 ? 1.726 1.513 19.302 1.00 91.25 101 ASP A CA 1
ATOM 770 C C . ASP A 1 101 ? 2.330 0.699 18.167 1.00 91.25 101 ASP A C 1
ATOM 772 O O . ASP A 1 101 ? 2.787 -0.423 18.371 1.00 91.25 101 ASP A O 1
ATOM 776 N N . LEU A 1 102 ? 2.359 1.270 16.973 1.00 92.75 102 LEU A N 1
ATOM 777 C CA . LEU A 1 102 ? 2.969 0.709 15.781 1.00 92.75 102 LEU A CA 1
ATOM 778 C C . LEU A 1 102 ? 4.063 1.657 15.309 1.00 92.75 102 LEU A C 1
ATOM 780 O O . LEU A 1 102 ? 3.836 2.848 15.124 1.00 92.75 102 LEU A O 1
ATOM 784 N N . LYS A 1 103 ? 5.258 1.125 15.077 1.00 93.81 103 LYS A N 1
ATOM 785 C CA . LYS A 1 103 ? 6.352 1.824 14.407 1.00 93.81 103 LYS A CA 1
ATOM 786 C C . LYS A 1 103 ? 6.691 1.082 13.123 1.00 93.81 103 LYS A C 1
ATOM 788 O O . LYS A 1 103 ? 7.020 -0.100 13.164 1.00 93.81 103 LYS A O 1
ATOM 793 N N . ALA A 1 104 ? 6.640 1.793 12.010 1.00 92.19 104 ALA A N 1
ATOM 794 C CA . ALA A 1 104 ? 6.960 1.315 10.680 1.00 92.19 104 ALA A CA 1
ATOM 795 C C . ALA A 1 104 ? 8.208 2.027 10.152 1.00 92.19 104 ALA A C 1
ATOM 797 O O . ALA A 1 104 ? 8.254 3.256 10.093 1.00 92.19 104 ALA A O 1
ATOM 798 N N . GLU A 1 105 ? 9.217 1.242 9.780 1.00 92.19 105 GLU A N 1
ATOM 799 C CA . GLU A 1 105 ? 10.506 1.707 9.264 1.00 92.19 105 GLU A CA 1
ATOM 800 C C . GLU A 1 105 ? 10.766 1.050 7.910 1.00 92.19 105 GLU A C 1
ATOM 802 O O . GLU A 1 105 ? 10.950 -0.169 7.812 1.00 92.19 105 GLU A O 1
ATOM 807 N N . THR A 1 106 ? 10.734 1.848 6.849 1.00 87.50 106 THR A N 1
ATOM 808 C CA . THR A 1 106 ? 10.855 1.342 5.479 1.00 87.50 106 THR A CA 1
ATOM 809 C C . THR A 1 106 ? 12.323 1.152 5.117 1.00 87.50 106 THR A C 1
ATOM 811 O O . THR A 1 106 ? 13.138 2.056 5.284 1.00 87.50 106 THR A O 1
ATOM 814 N N . ALA A 1 107 ? 12.685 -0.026 4.607 1.00 80.75 107 ALA A N 1
ATOM 815 C CA . ALA A 1 107 ? 14.075 -0.320 4.265 1.00 80.75 107 ALA A CA 1
ATOM 816 C C . ALA A 1 107 ? 14.606 0.655 3.196 1.00 80.75 107 ALA A C 1
ATOM 818 O O . ALA A 1 107 ? 13.910 0.950 2.230 1.00 80.75 107 ALA A O 1
ATOM 819 N N . GLY A 1 108 ? 15.832 1.157 3.352 1.00 78.56 108 GLY A N 1
ATOM 820 C CA . GLY A 1 108 ? 16.445 2.080 2.384 1.00 78.56 108 GLY A CA 1
ATOM 821 C C . GLY A 1 108 ? 15.869 3.503 2.372 1.00 78.56 108 GLY A C 1
ATOM 822 O O . GLY A 1 108 ? 16.363 4.335 1.620 1.00 78.56 108 GLY A O 1
ATOM 823 N N . ARG A 1 109 ? 14.872 3.813 3.212 1.00 78.00 109 ARG A N 1
ATOM 824 C CA . ARG A 1 109 ? 14.352 5.173 3.414 1.00 78.00 109 ARG A CA 1
ATOM 825 C C . ARG A 1 109 ? 14.545 5.598 4.867 1.00 78.00 109 ARG A C 1
ATOM 827 O O . ARG A 1 109 ? 14.561 4.764 5.767 1.00 78.00 109 ARG A O 1
ATOM 834 N N . SER A 1 110 ? 14.671 6.902 5.103 1.00 78.62 110 SER A N 1
ATOM 835 C CA . SER A 1 110 ? 14.632 7.479 6.456 1.00 78.62 110 SER A CA 1
ATOM 836 C C . SER A 1 110 ? 13.199 7.676 6.967 1.00 78.62 110 SER A C 1
ATOM 838 O O . SER A 1 110 ? 12.994 8.274 8.025 1.00 78.62 110 SER A O 1
ATOM 840 N N . ASP A 1 111 ? 12.217 7.161 6.222 1.00 82.00 111 ASP A N 1
ATOM 841 C CA . ASP A 1 111 ? 10.807 7.293 6.534 1.00 82.00 111 ASP A CA 1
ATOM 842 C C . ASP A 1 111 ? 10.453 6.464 7.770 1.00 82.00 111 ASP A C 1
ATOM 844 O O . ASP A 1 111 ? 10.633 5.240 7.804 1.00 82.00 111 ASP A O 1
ATOM 848 N N . VAL A 1 112 ? 9.907 7.135 8.780 1.00 89.00 112 VAL A N 1
ATOM 849 C CA . VAL A 1 112 ? 9.407 6.502 9.998 1.00 89.00 112 VAL A CA 1
ATOM 850 C C . VAL A 1 112 ? 7.964 6.916 10.186 1.00 89.00 112 VAL A C 1
ATOM 852 O O . VAL A 1 112 ? 7.662 8.099 10.327 1.00 89.00 112 VAL A O 1
ATOM 855 N N . THR A 1 113 ? 7.075 5.933 10.230 1.00 91.25 113 THR A N 1
ATOM 856 C CA . THR A 1 113 ? 5.678 6.139 10.607 1.00 91.25 113 THR A CA 1
ATOM 857 C C . THR A 1 113 ? 5.459 5.572 11.998 1.00 91.25 113 THR A C 1
ATOM 859 O O . THR A 1 113 ? 5.827 4.432 12.276 1.00 91.25 113 THR A O 1
ATOM 862 N N . LYS A 1 114 ? 4.881 6.369 12.887 1.00 94.00 114 LYS A N 1
ATOM 863 C CA . LYS A 1 114 ? 4.427 5.941 14.206 1.00 94.00 114 LYS A CA 1
ATOM 864 C C . LYS A 1 114 ? 2.922 6.102 14.257 1.00 94.00 114 LYS A C 1
ATOM 866 O O . LYS A 1 114 ? 2.416 7.161 13.902 1.00 94.00 114 LYS A O 1
ATOM 871 N N . GLN A 1 115 ? 2.222 5.071 14.694 1.00 94.06 115 GLN A N 1
ATOM 872 C CA . GLN A 1 115 ? 0.787 5.115 14.905 1.00 94.06 115 GLN A CA 1
ATOM 873 C C . GLN A 1 115 ? 0.464 4.659 16.317 1.00 94.06 115 GLN A C 1
ATOM 875 O O . GLN A 1 115 ? 1.036 3.688 16.798 1.00 94.06 115 GLN A O 1
ATOM 880 N N . ASN A 1 116 ? -0.460 5.349 16.966 1.00 94.56 116 ASN A N 1
ATOM 881 C CA . ASN A 1 116 ? -1.034 4.944 18.238 1.00 94.56 116 ASN A CA 1
ATOM 882 C C . ASN A 1 116 ? -2.527 4.707 18.028 1.00 94.56 116 ASN A C 1
ATOM 884 O O . ASN A 1 116 ? -3.247 5.626 17.643 1.00 94.56 116 ASN A O 1
ATOM 888 N N . PHE A 1 117 ? -2.976 3.482 18.276 1.00 94.56 117 PHE A N 1
ATOM 889 C CA . PHE A 1 117 ? -4.373 3.070 18.203 1.00 94.56 117 PHE A CA 1
ATOM 890 C C . PHE A 1 117 ? -4.909 2.994 19.628 1.00 94.56 117 PHE A C 1
ATOM 892 O O . PHE A 1 117 ? -4.596 2.039 20.331 1.00 94.56 117 PHE A O 1
ATOM 899 N N . SER A 1 118 ? -5.692 3.975 20.069 1.00 93.69 118 SER A N 1
ATOM 900 C CA . SER A 1 118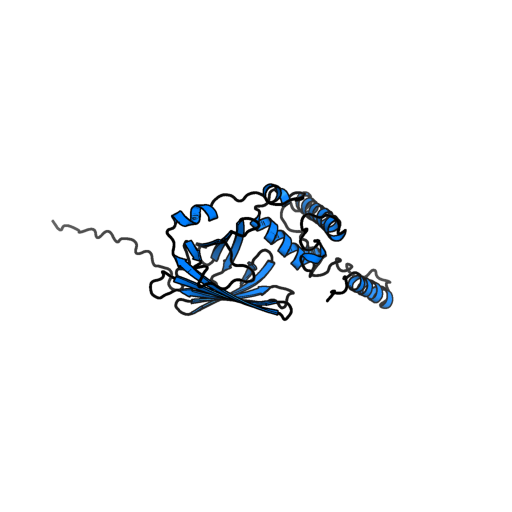 ? -6.181 4.083 21.448 1.00 93.69 118 SER A CA 1
ATOM 901 C C . SER A 1 118 ? -7.696 3.950 21.524 1.00 93.69 118 SER A C 1
ATOM 903 O O . SER A 1 118 ? -8.428 4.660 20.833 1.00 93.69 118 SER A O 1
ATOM 905 N N . LEU A 1 119 ? -8.173 3.045 22.377 1.00 93.19 119 LEU A N 1
ATOM 906 C CA . LEU A 1 119 ? -9.593 2.756 22.532 1.00 93.19 119 LEU A CA 1
ATOM 907 C C . LEU A 1 119 ? -10.186 3.420 23.785 1.00 93.19 119 LEU A C 1
ATOM 909 O O . LEU A 1 119 ? -9.599 3.365 24.869 1.00 93.19 119 LEU A O 1
ATOM 913 N N . SER A 1 120 ? -11.385 3.996 23.662 1.00 93.94 120 SER A N 1
ATOM 914 C CA . SER A 1 120 ? -12.159 4.485 24.805 1.00 93.94 120 SER A CA 1
ATOM 915 C C . SER A 1 120 ? -12.491 3.357 25.791 1.00 93.94 120 SER A C 1
ATOM 917 O O . SER A 1 120 ? -12.522 2.178 25.439 1.00 93.94 120 SER A O 1
ATOM 919 N N . ALA A 1 121 ? -12.764 3.713 27.050 1.00 89.31 121 ALA A N 1
ATOM 920 C CA . ALA A 1 121 ? -13.030 2.740 28.115 1.00 89.31 121 ALA A CA 1
ATOM 921 C C . ALA A 1 121 ? -14.234 1.820 27.827 1.00 89.31 121 ALA A C 1
ATOM 923 O O . ALA A 1 121 ? -14.242 0.666 28.244 1.00 89.31 121 ALA A O 1
ATOM 924 N N . ASP A 1 122 ? -15.236 2.323 27.105 1.00 90.31 122 ASP A N 1
ATOM 925 C CA . ASP A 1 122 ? -16.428 1.585 26.672 1.00 90.31 122 ASP A CA 1
ATOM 926 C C . ASP A 1 122 ? -16.242 0.850 25.328 1.00 90.31 122 ASP A C 1
ATOM 928 O O . ASP A 1 122 ? -17.146 0.154 24.868 1.00 90.31 122 ASP A O 1
ATOM 932 N N . GLY A 1 123 ? -15.084 1.002 24.680 1.00 90.50 123 GLY A N 1
ATOM 933 C CA . GLY A 1 123 ? -14.769 0.377 23.400 1.00 90.50 123 GLY A CA 1
ATOM 934 C C . GLY A 1 123 ? -15.527 0.934 22.195 1.00 90.50 123 GLY A C 1
ATOM 935 O O . GLY A 1 123 ? -15.498 0.307 21.133 1.00 90.50 123 GLY A O 1
ATOM 936 N N . SER A 1 124 ? -16.229 2.060 22.344 1.00 94.25 124 SER A N 1
ATOM 937 C CA . SER A 1 124 ? -17.082 2.633 21.297 1.00 94.25 124 SER A CA 1
ATOM 938 C C . SER A 1 124 ? -16.348 3.604 20.369 1.00 94.25 124 SER A C 1
ATOM 940 O O . SER A 1 124 ? -16.773 3.786 19.226 1.00 94.25 124 SER A O 1
ATOM 942 N N . VAL A 1 125 ? -15.229 4.178 20.822 1.00 96.62 125 VAL A N 1
ATOM 943 C CA . VAL A 1 125 ? -14.416 5.140 20.074 1.00 96.62 125 VAL A CA 1
ATOM 944 C C . VAL A 1 125 ? -12.976 4.649 19.979 1.00 96.62 125 VAL A C 1
ATOM 946 O O . VAL A 1 125 ? -12.350 4.333 20.989 1.00 96.62 125 VAL A O 1
ATOM 949 N N . LEU A 1 126 ? -12.446 4.625 18.760 1.00 97.06 126 LEU A N 1
ATOM 950 C CA . LEU A 1 126 ? -11.044 4.367 18.452 1.00 97.06 126 LEU A CA 1
ATOM 951 C C . LEU A 1 126 ? -10.407 5.656 17.937 1.00 97.06 126 LEU A C 1
ATOM 953 O O . LEU A 1 126 ? -10.885 6.240 16.967 1.00 97.06 126 LEU A O 1
ATOM 957 N N . THR A 1 127 ? -9.314 6.075 18.556 1.00 97.12 127 THR A N 1
ATOM 958 C CA . THR A 1 127 ? -8.491 7.185 18.078 1.00 97.12 127 THR A CA 1
ATOM 959 C C . THR A 1 127 ? -7.200 6.630 17.498 1.00 97.12 127 THR A C 1
ATOM 961 O O . THR A 1 127 ? -6.469 5.938 18.201 1.00 97.12 127 THR A O 1
ATOM 964 N N . ILE A 1 128 ? -6.912 6.938 16.236 1.00 96.31 128 ILE A N 1
ATOM 965 C CA . ILE A 1 128 ? -5.643 6.603 15.586 1.00 96.31 128 ILE A CA 1
ATOM 966 C C . ILE A 1 128 ? -4.860 7.893 15.383 1.00 96.31 128 ILE A C 1
ATOM 968 O O . ILE A 1 128 ? -5.215 8.716 14.539 1.00 96.31 128 ILE A O 1
ATOM 972 N N . THR A 1 129 ? -3.787 8.066 16.140 1.00 96.06 129 THR A N 1
ATOM 973 C CA . THR A 1 129 ? -2.840 9.167 15.943 1.00 96.06 129 THR A CA 1
ATOM 974 C C . THR A 1 129 ? -1.701 8.662 15.079 1.00 96.06 129 THR A C 1
ATOM 976 O O . THR A 1 129 ? -1.147 7.612 15.381 1.00 96.06 129 THR A O 1
ATOM 979 N N . SER A 1 130 ? -1.360 9.372 14.007 1.00 94.56 130 SER A N 1
ATOM 980 C CA . SER A 1 130 ? -0.270 9.006 13.100 1.00 94.56 130 SER A CA 1
ATOM 981 C C . SER A 1 130 ? 0.723 10.155 12.970 1.00 94.56 130 SER A C 1
ATOM 983 O O . SER A 1 130 ? 0.341 11.256 12.573 1.00 94.56 130 SER A O 1
ATOM 985 N N . ASP A 1 131 ? 1.988 9.870 13.260 1.00 92.62 131 ASP A N 1
ATOM 986 C CA . ASP A 1 131 ? 3.134 10.749 13.062 1.00 92.62 131 ASP A CA 1
ATOM 987 C C . ASP A 1 131 ? 4.044 10.134 12.001 1.00 92.62 131 ASP A C 1
ATOM 989 O O . ASP A 1 131 ? 4.623 9.062 12.195 1.00 92.62 131 ASP A O 1
ATOM 993 N N . MET A 1 132 ? 4.169 10.807 10.865 1.00 89.31 132 MET A N 1
ATOM 994 C CA . MET A 1 132 ? 5.000 10.366 9.752 1.00 89.31 132 MET A CA 1
ATOM 995 C C . MET A 1 132 ? 6.142 11.351 9.555 1.00 89.31 132 MET A C 1
ATOM 997 O O . MET A 1 132 ? 5.922 12.536 9.317 1.00 89.31 132 MET A O 1
ATOM 1001 N N . SER A 1 133 ? 7.361 10.839 9.616 1.00 86.50 133 SER A N 1
ATOM 1002 C CA . SER A 1 133 ? 8.567 11.535 9.196 1.00 86.50 133 SER A CA 1
ATOM 1003 C C . SER A 1 133 ? 8.967 10.975 7.844 1.00 86.50 133 SER A C 1
ATOM 1005 O O . SER A 1 133 ? 9.269 9.788 7.781 1.00 86.50 133 SER A O 1
ATOM 1007 N N . ALA A 1 134 ? 8.993 11.792 6.798 1.00 79.88 134 ALA A N 1
ATOM 1008 C CA . ALA A 1 134 ? 9.493 11.400 5.482 1.00 79.88 134 ALA A CA 1
ATOM 1009 C C . ALA A 1 134 ? 10.264 12.567 4.863 1.00 79.88 134 ALA A C 1
ATOM 1011 O O . ALA A 1 134 ? 9.775 13.694 4.870 1.00 79.88 134 ALA A O 1
ATOM 1012 N N . GLU A 1 135 ? 11.485 12.314 4.388 1.00 72.62 135 GLU A N 1
ATOM 1013 C CA . GLU A 1 135 ? 12.315 13.308 3.673 1.00 72.62 135 GLU A CA 1
ATOM 1014 C C . GLU A 1 135 ? 12.466 14.669 4.390 1.00 72.62 135 GLU A C 1
ATOM 1016 O O . GLU A 1 135 ? 12.515 15.731 3.778 1.00 72.62 135 GLU A O 1
ATOM 1021 N N . GLY A 1 136 ? 12.526 14.657 5.726 1.00 72.12 136 GLY A N 1
ATOM 1022 C CA . GLY A 1 136 ? 12.636 15.871 6.547 1.00 72.12 136 GLY A CA 1
ATOM 1023 C C . GLY A 1 136 ? 11.309 16.594 6.813 1.00 72.12 136 GLY A C 1
ATOM 1024 O O . GLY A 1 136 ? 11.272 17.510 7.636 1.00 72.12 136 GLY A O 1
ATOM 1025 N N . HIS A 1 137 ? 10.209 16.155 6.205 1.00 81.50 137 HIS A N 1
ATOM 1026 C CA . HIS A 1 137 ? 8.863 16.620 6.513 1.00 81.50 137 HIS A CA 1
ATOM 1027 C C . HIS A 1 137 ? 8.237 15.777 7.625 1.00 81.50 137 HIS A C 1
ATOM 1029 O O . HIS A 1 137 ? 8.359 14.553 7.647 1.00 81.50 137 HIS A O 1
ATOM 1035 N N . GLN A 1 138 ? 7.554 16.449 8.552 1.00 86.31 138 GLN A N 1
ATOM 1036 C CA . GLN A 1 138 ? 6.722 15.808 9.567 1.00 86.31 138 GLN A CA 1
ATOM 1037 C C . GLN A 1 138 ? 5.256 16.019 9.202 1.00 86.31 138 GLN A C 1
ATOM 1039 O O . GLN A 1 138 ? 4.833 17.144 8.930 1.00 86.31 138 GLN A O 1
ATOM 1044 N N . MET A 1 139 ? 4.480 14.946 9.220 1.00 89.00 139 MET A N 1
ATOM 1045 C CA . MET A 1 139 ? 3.039 14.962 9.012 1.00 89.00 139 MET A CA 1
ATOM 1046 C C . MET A 1 139 ? 2.367 14.337 10.227 1.00 89.00 139 MET A C 1
ATOM 1048 O O . MET A 1 139 ? 2.743 13.249 10.655 1.00 89.00 139 MET A O 1
ATOM 1052 N N . HIS A 1 140 ? 1.362 15.025 10.759 1.00 91.88 140 HIS A N 1
ATOM 1053 C CA . HIS A 1 140 ? 0.577 14.564 11.897 1.00 91.88 140 HIS A CA 1
ATOM 1054 C C . HIS A 1 140 ? -0.904 14.501 11.524 1.00 91.88 140 HIS A C 1
ATOM 1056 O O . HIS A 1 140 ? -1.449 15.477 11.003 1.00 91.88 140 HIS A O 1
ATOM 1062 N N . SER A 1 141 ? -1.563 13.377 11.790 1.00 94.12 141 SER A N 1
ATOM 1063 C CA . SER A 1 141 ? -3.008 13.212 11.587 1.00 94.12 141 SER A CA 1
ATOM 1064 C C . SER A 1 141 ? -3.651 12.417 12.714 1.00 94.12 141 SER A C 1
ATOM 1066 O O . SER A 1 141 ? -3.033 11.516 13.277 1.00 94.12 141 SER A O 1
ATOM 1068 N N . ILE A 1 142 ? -4.916 12.715 12.994 1.00 96.56 142 ILE A N 1
ATOM 1069 C CA . ILE A 1 142 ? -5.723 12.074 14.029 1.00 96.56 142 ILE A CA 1
ATOM 1070 C C . ILE A 1 142 ? -7.013 11.585 13.379 1.00 96.56 142 ILE A C 1
ATOM 1072 O O . ILE A 1 142 ? -7.775 12.378 12.835 1.00 96.56 142 ILE A O 1
ATOM 1076 N N . LEU A 1 143 ? -7.303 10.295 13.476 1.00 97.38 143 LEU A N 1
ATOM 1077 C CA . LEU A 1 143 ? -8.600 9.737 13.107 1.00 97.38 143 LEU A CA 1
ATOM 1078 C C . LEU A 1 143 ? -9.372 9.406 14.371 1.00 97.38 143 LEU A C 1
ATOM 1080 O O . LEU A 1 143 ? -8.938 8.572 15.156 1.00 97.38 143 LEU A O 1
ATOM 1084 N N . VAL A 1 144 ? -10.528 10.037 14.550 1.00 98.12 144 VAL A N 1
ATOM 1085 C CA . VAL A 1 144 ? -11.482 9.677 15.601 1.00 98.12 144 VAL A CA 1
ATOM 1086 C C . VAL A 1 144 ? -12.570 8.841 14.955 1.00 98.12 144 VAL A C 1
ATOM 1088 O O . VAL A 1 144 ? -13.288 9.321 14.080 1.00 98.12 144 VAL A O 1
ATOM 1091 N N . LEU A 1 145 ? -12.693 7.585 15.359 1.00 98.12 145 LEU A N 1
ATOM 1092 C CA . LEU A 1 145 ? -13.557 6.600 14.727 1.00 98.12 145 LEU A CA 1
ATOM 1093 C C . LEU A 1 145 ? -14.590 6.077 15.722 1.00 98.12 145 LEU A C 1
ATOM 1095 O O . LEU A 1 145 ? -14.256 5.724 16.847 1.00 98.12 145 LEU A O 1
ATOM 1099 N N . ASN A 1 146 ? -15.838 5.955 15.285 1.00 98.12 146 ASN A N 1
ATOM 1100 C CA . ASN A 1 146 ? -16.910 5.347 16.067 1.00 98.12 146 ASN A CA 1
ATOM 1101 C C . ASN A 1 146 ? -17.147 3.912 15.598 1.00 98.12 146 ASN A C 1
ATOM 1103 O O . ASN A 1 146 ? -17.272 3.667 14.390 1.00 98.12 146 ASN A O 1
ATOM 1107 N N . LYS A 1 147 ? -17.274 2.981 16.543 1.00 97.19 147 LYS A N 1
ATOM 1108 C CA . LYS A 1 147 ? -17.566 1.573 16.262 1.00 97.19 147 LYS A CA 1
ATOM 1109 C C . LYS A 1 147 ? -18.902 1.430 15.538 1.00 97.19 147 LYS A C 1
ATOM 1111 O O . LYS A 1 147 ? -19.877 2.102 15.872 1.00 97.19 147 LYS A O 1
ATOM 1116 N N . GLN A 1 148 ? -18.943 0.561 14.540 1.00 97.88 148 GLN A N 1
ATOM 1117 C CA . GLN A 1 148 ? -20.109 0.298 13.702 1.00 97.88 148 GLN A CA 1
ATOM 1118 C C . GLN A 1 148 ? -20.550 -1.169 13.826 1.00 97.88 148 GLN A C 1
ATOM 1120 O O . GLN A 1 148 ? -19.741 -2.027 14.193 1.00 97.88 148 GLN A O 1
ATOM 1125 N N . PRO A 1 149 ? -21.819 -1.490 13.508 1.00 96.44 149 PRO A N 1
ATOM 1126 C CA . PRO A 1 149 ? -22.232 -2.880 13.333 1.00 96.44 149 PRO A CA 1
ATOM 1127 C C . PRO A 1 149 ? -21.456 -3.540 12.185 1.00 96.44 149 PRO A C 1
ATOM 1129 O O . PRO A 1 149 ? -21.094 -2.872 11.216 1.00 96.44 149 PRO A O 1
ATOM 1132 N N . ASP A 1 150 ? -21.260 -4.862 12.245 1.00 93.75 150 ASP A N 1
ATOM 1133 C CA . ASP A 1 150 ? -20.499 -5.596 11.218 1.00 93.75 150 ASP A CA 1
ATOM 1134 C C . ASP A 1 150 ? -21.062 -5.399 9.800 1.00 93.75 150 ASP A C 1
ATOM 1136 O O . ASP A 1 150 ? -20.302 -5.268 8.844 1.00 93.75 150 ASP A O 1
ATOM 1140 N N . SER A 1 151 ? -22.385 -5.250 9.663 1.00 94.75 151 SER A N 1
ATOM 1141 C CA . SER A 1 151 ? -23.054 -4.983 8.382 1.00 94.75 151 SER A CA 1
ATOM 1142 C C . SER A 1 151 ? -22.562 -3.714 7.673 1.00 94.75 151 SER A C 1
ATOM 1144 O O . SER A 1 151 ? -22.688 -3.608 6.455 1.00 94.75 151 SER A O 1
ATOM 1146 N N . ALA A 1 152 ? -21.982 -2.753 8.401 1.00 95.75 152 ALA A N 1
ATOM 1147 C CA . ALA A 1 152 ? -21.400 -1.546 7.816 1.00 95.75 152 ALA A CA 1
ATOM 1148 C C . ALA A 1 152 ? -20.121 -1.821 7.002 1.00 95.75 152 ALA A C 1
ATOM 1150 O O . ALA A 1 152 ? -19.696 -0.957 6.238 1.00 95.75 152 ALA A O 1
ATOM 1151 N N . SER A 1 153 ? -19.519 -3.008 7.126 1.00 93.56 153 SER A N 1
ATOM 1152 C CA . SER A 1 153 ? -18.353 -3.411 6.330 1.00 93.56 153 SER A CA 1
ATOM 1153 C C . SER A 1 153 ? -18.690 -3.934 4.940 1.00 93.56 153 SER A C 1
ATOM 1155 O O . SER A 1 153 ? -17.760 -4.219 4.190 1.00 93.56 153 SER A O 1
ATOM 1157 N N . ALA A 1 154 ? -19.970 -4.063 4.564 1.00 93.56 154 ALA A N 1
ATOM 1158 C CA . ALA A 1 154 ? -20.326 -4.592 3.247 1.00 93.56 154 ALA A CA 1
ATOM 1159 C C . ALA A 1 154 ? -19.533 -3.907 2.108 1.00 93.56 154 ALA A C 1
ATOM 1161 O O . ALA A 1 154 ? -18.854 -4.620 1.371 1.00 93.56 154 ALA A O 1
ATOM 1162 N N . PRO A 1 155 ? -19.421 -2.559 2.045 1.00 92.00 155 PRO A N 1
ATOM 1163 C CA . PRO A 1 155 ? -18.624 -1.881 1.013 1.00 92.00 155 PRO A CA 1
ATOM 1164 C C . PRO A 1 155 ? -17.118 -2.194 1.042 1.00 92.00 155 PRO A C 1
ATOM 1166 O O . PRO A 1 155 ? -16.431 -2.020 0.039 1.00 92.00 155 PRO A O 1
ATOM 1169 N N . LEU A 1 156 ? -16.577 -2.627 2.182 1.00 92.31 156 LEU A N 1
ATOM 1170 C CA . LEU A 1 156 ? -15.166 -3.000 2.338 1.00 92.31 156 LEU A CA 1
ATOM 1171 C C . LEU A 1 156 ? -14.892 -4.432 1.867 1.00 92.31 156 LEU A C 1
ATOM 1173 O O . LEU A 1 156 ? -13.780 -4.725 1.441 1.00 92.31 156 LEU A O 1
ATOM 1177 N N . ARG A 1 157 ? -15.902 -5.306 1.924 1.00 90.81 157 ARG A N 1
ATOM 1178 C CA . ARG A 1 157 ? -15.807 -6.719 1.526 1.00 90.81 157 ARG A CA 1
ATOM 1179 C C . ARG A 1 157 ? -16.225 -6.965 0.079 1.00 90.81 157 ARG A C 1
ATOM 1181 O O . ARG A 1 157 ? -15.863 -7.998 -0.480 1.00 90.81 157 ARG A O 1
ATOM 1188 N N . GLU A 1 158 ? -16.955 -6.029 -0.529 1.00 89.69 158 GLU A N 1
ATOM 1189 C CA . GLU A 1 158 ? -17.294 -6.109 -1.948 1.00 89.69 158 GLU A CA 1
ATOM 1190 C C . GLU A 1 158 ? -16.029 -6.193 -2.815 1.00 89.69 158 GLU A C 1
ATOM 1192 O O . GLU A 1 158 ? -15.098 -5.402 -2.596 1.00 89.69 158 GLU A O 1
ATOM 1197 N N . PRO A 1 159 ? -15.999 -7.072 -3.837 1.00 89.12 159 PRO A N 1
ATOM 1198 C CA . PRO A 1 159 ? -14.878 -7.172 -4.757 1.00 89.12 159 PRO A CA 1
ATOM 1199 C C . PRO A 1 159 ? -14.452 -5.811 -5.309 1.00 89.12 159 PRO A C 1
ATOM 1201 O O . PRO A 1 159 ? -15.270 -4.937 -5.623 1.00 89.12 159 PRO A O 1
ATOM 1204 N N . GLU A 1 160 ? -13.143 -5.613 -5.430 1.00 88.31 160 GLU A N 1
ATOM 1205 C CA . GLU A 1 160 ? -12.632 -4.395 -6.037 1.00 88.31 160 GLU A CA 1
ATOM 1206 C C . GLU A 1 160 ? -12.781 -4.398 -7.544 1.00 88.31 160 GLU A C 1
ATOM 1208 O O . GLU A 1 160 ? -12.551 -5.406 -8.208 1.00 88.31 160 GLU A O 1
ATOM 1213 N N . LYS A 1 161 ? -13.111 -3.221 -8.090 1.00 90.31 161 LYS A N 1
ATOM 1214 C CA . LYS A 1 161 ? -12.881 -2.980 -9.506 1.00 90.31 161 LYS A CA 1
ATOM 1215 C C . LYS A 1 161 ? -11.404 -3.197 -9.792 1.00 90.31 161 LYS A C 1
ATOM 1217 O O . LYS A 1 161 ? -10.535 -2.822 -8.994 1.00 90.31 161 LYS A O 1
ATOM 1222 N N . THR A 1 162 ? -11.141 -3.778 -10.949 1.00 94.38 162 THR A N 1
ATOM 1223 C CA . THR A 1 162 ? -9.776 -3.951 -11.414 1.00 94.38 162 THR A CA 1
ATOM 1224 C C . THR A 1 162 ? -9.158 -2.590 -11.732 1.00 94.38 162 THR A C 1
ATOM 1226 O O . THR A 1 162 ? -9.858 -1.602 -11.976 1.00 94.38 162 THR A O 1
ATOM 1229 N N . ALA A 1 163 ? -7.833 -2.515 -11.762 1.00 94.25 163 ALA A N 1
ATOM 1230 C CA . ALA A 1 163 ? -7.119 -1.306 -12.132 1.00 94.25 163 ALA A CA 1
ATOM 1231 C C . ALA A 1 163 ? -7.468 -0.852 -13.556 1.00 94.25 163 ALA A C 1
ATOM 1233 O O . ALA A 1 163 ? -7.553 0.347 -13.807 1.00 94.25 163 ALA A O 1
ATOM 1234 N N . GLY A 1 164 ? -7.711 -1.796 -14.472 1.00 94.56 164 GLY A N 1
ATOM 1235 C CA . GLY A 1 164 ? -8.147 -1.512 -15.837 1.00 94.56 164 GLY A CA 1
ATOM 1236 C C . GLY A 1 164 ? -9.520 -0.844 -15.920 1.00 94.56 164 GLY A C 1
ATOM 1237 O O . GLY A 1 164 ? -9.734 -0.037 -16.822 1.00 94.56 164 GLY A O 1
ATOM 1238 N N . ASP A 1 165 ? -10.415 -1.143 -14.977 1.00 93.25 165 ASP A N 1
ATOM 1239 C CA . ASP A 1 165 ? -11.748 -0.535 -14.910 1.00 93.25 165 ASP A CA 1
ATOM 1240 C C . ASP A 1 165 ? -11.747 0.781 -14.123 1.00 93.25 165 ASP A C 1
ATOM 1242 O O . ASP A 1 165 ? -12.580 1.655 -14.369 1.00 93.25 165 ASP A O 1
ATOM 1246 N N . ASN A 1 166 ? -10.839 0.920 -13.151 1.00 90.44 166 ASN A N 1
ATOM 1247 C CA . ASN A 1 166 ? -10.818 2.058 -12.232 1.00 90.44 166 ASN A CA 1
ATOM 1248 C C . ASN A 1 166 ? -9.889 3.200 -12.678 1.00 90.44 166 ASN A C 1
ATOM 1250 O O . ASN A 1 166 ? -10.120 4.355 -12.325 1.00 90.44 166 ASN A O 1
ATOM 1254 N N . PHE A 1 167 ? -8.845 2.905 -13.458 1.00 92.12 167 PHE A N 1
ATOM 1255 C CA . PHE A 1 167 ? -7.852 3.883 -13.904 1.00 92.12 167 PHE A CA 1
ATOM 1256 C C . PHE A 1 167 ? -7.695 3.884 -15.426 1.00 92.12 167 PHE A C 1
ATOM 1258 O O . PHE A 1 167 ? -7.909 2.891 -16.118 1.00 92.12 167 PHE A O 1
ATOM 1265 N N . LYS A 1 168 ? -7.258 5.023 -15.969 1.00 93.81 168 LYS A N 1
ATOM 1266 C CA . LYS A 1 168 ? -6.986 5.165 -17.401 1.00 93.81 168 LYS A CA 1
ATOM 1267 C C . LYS A 1 168 ? -5.586 4.669 -17.746 1.00 93.81 168 LYS A C 1
ATOM 1269 O O . LYS A 1 168 ? -4.639 4.843 -16.983 1.00 93.81 168 LYS A O 1
ATOM 1274 N N . ASN A 1 169 ? -5.454 4.114 -18.950 1.00 95.81 169 ASN A N 1
ATOM 1275 C CA . ASN A 1 169 ? -4.172 3.727 -19.544 1.00 95.81 169 ASN A CA 1
ATOM 1276 C C . ASN A 1 169 ? -3.339 2.741 -18.688 1.00 95.81 169 ASN A C 1
ATOM 1278 O O . ASN A 1 169 ? -2.102 2.758 -18.707 1.00 95.81 169 ASN A O 1
ATOM 1282 N N . VAL A 1 170 ? -4.003 1.857 -17.939 1.00 95.88 170 VAL A N 1
ATOM 1283 C CA . VAL A 1 170 ? -3.348 0.701 -17.310 1.00 95.88 170 VAL A CA 1
ATOM 1284 C C . VAL A 1 170 ? -3.078 -0.348 -18.392 1.00 95.88 170 VAL A C 1
ATOM 1286 O O . VAL A 1 170 ? -3.939 -0.613 -19.233 1.00 95.88 170 VAL A O 1
ATOM 1289 N N . LYS A 1 171 ? -1.868 -0.916 -18.407 1.00 93.00 171 LYS A N 1
ATOM 1290 C CA . LYS A 1 171 ? -1.406 -1.881 -19.421 1.00 93.00 171 LYS A CA 1
ATOM 1291 C C . LYS A 1 171 ? -0.866 -3.142 -18.747 1.00 93.00 171 LYS A C 1
ATOM 1293 O O . LYS A 1 171 ? -0.632 -3.130 -17.540 1.00 93.00 171 LYS A O 1
ATOM 1298 N N . SER A 1 172 ? -0.664 -4.175 -19.561 1.00 89.25 172 SER A N 1
ATOM 1299 C CA . SER A 1 172 ? -0.081 -5.458 -19.160 1.00 89.25 172 SER A CA 1
ATOM 1300 C C . SER A 1 172 ? -0.912 -6.174 -18.082 1.00 89.25 172 SER A C 1
ATOM 1302 O O . SER A 1 172 ? -2.119 -5.935 -17.958 1.00 89.25 172 SER A O 1
ATOM 1304 N N . GLU A 1 173 ? -0.290 -7.061 -17.317 1.00 89.62 173 GLU A N 1
ATOM 1305 C CA . GLU A 1 173 ? -0.878 -7.836 -16.223 1.00 89.62 173 GLU A CA 1
ATOM 1306 C C . GLU A 1 173 ? -1.416 -6.963 -15.077 1.00 89.62 173 GLU A C 1
ATOM 1308 O O . GLU A 1 173 ? -2.307 -7.371 -14.337 1.00 89.62 173 GLU A O 1
ATOM 1313 N N . LEU A 1 174 ? -0.961 -5.712 -14.969 1.00 95.31 174 LEU A N 1
ATOM 1314 C CA . LEU A 1 174 ? -1.423 -4.788 -13.933 1.00 95.31 174 LEU A CA 1
ATOM 1315 C C . LEU A 1 174 ? -2.907 -4.428 -14.066 1.00 95.31 174 LEU A C 1
ATOM 1317 O O . LEU A 1 174 ? -3.522 -4.019 -13.083 1.00 95.31 174 LEU A O 1
ATOM 1321 N N . LYS A 1 175 ? -3.500 -4.580 -15.259 1.00 95.62 175 LYS A N 1
ATOM 1322 C CA . LYS A 1 175 ? -4.915 -4.257 -15.508 1.00 95.62 175 LYS A CA 1
ATOM 1323 C C . LYS A 1 175 ? -5.872 -5.076 -14.655 1.00 95.62 175 LYS A C 1
ATOM 1325 O O . LYS A 1 175 ? -6.935 -4.565 -14.327 1.00 95.62 175 LYS A O 1
ATOM 1330 N N . THR A 1 176 ? -5.526 -6.321 -14.337 1.00 94.69 176 THR A N 1
ATOM 1331 C CA . THR A 1 176 ? -6.421 -7.250 -13.633 1.00 94.69 176 THR A CA 1
ATOM 1332 C C . THR A 1 176 ? -6.301 -7.165 -12.118 1.00 94.69 176 THR A C 1
ATOM 1334 O O . THR A 1 176 ? -7.111 -7.764 -11.417 1.00 94.69 176 THR A O 1
ATOM 1337 N N . LEU A 1 177 ? -5.309 -6.436 -11.601 1.00 94.44 177 LEU A N 1
ATOM 1338 C CA . LEU A 1 177 ? -5.141 -6.258 -10.163 1.00 94.44 177 LEU A CA 1
ATOM 1339 C C . LEU A 1 177 ? -6.324 -5.475 -9.577 1.00 94.44 177 LEU A C 1
ATOM 1341 O O . LEU A 1 177 ? -6.786 -4.527 -10.215 1.00 94.44 177 LEU A O 1
ATOM 1345 N N . PRO A 1 178 ? -6.781 -5.797 -8.355 1.00 93.81 178 PRO A N 1
ATOM 1346 C CA . PRO A 1 178 ? -7.582 -4.888 -7.542 1.00 93.81 178 PRO A CA 1
ATOM 1347 C C . PRO A 1 178 ? -6.976 -3.481 -7.520 1.00 93.81 178 PRO A C 1
ATOM 1349 O O . PRO A 1 178 ? -5.753 -3.326 -7.450 1.00 93.81 178 PRO A O 1
ATOM 1352 N N . ALA A 1 179 ? -7.816 -2.447 -7.569 1.00 91.56 179 ALA A N 1
ATOM 1353 C CA . ALA A 1 179 ? -7.346 -1.063 -7.611 1.00 91.56 179 ALA A CA 1
ATOM 1354 C C . ALA A 1 179 ? -6.404 -0.703 -6.443 1.00 91.56 179 ALA A C 1
ATOM 1356 O O . ALA A 1 179 ? -5.414 -0.004 -6.665 1.00 91.56 179 ALA A O 1
ATOM 1357 N N . SER A 1 180 ? -6.670 -1.199 -5.230 1.00 91.62 180 SER A N 1
ATOM 1358 C CA . SER A 1 180 ? -5.789 -1.033 -4.064 1.00 91.62 180 SER A CA 1
ATOM 1359 C C . SER A 1 180 ? -4.401 -1.657 -4.284 1.00 91.62 180 SER A C 1
ATOM 1361 O O . SER A 1 180 ? -3.381 -0.976 -4.163 1.00 91.62 180 SER A O 1
ATOM 1363 N N . GLN A 1 181 ? -4.358 -2.921 -4.711 1.00 92.69 181 GLN A N 1
ATOM 1364 C CA . GLN A 1 181 ? -3.124 -3.665 -4.972 1.00 92.69 181 GLN A CA 1
ATOM 1365 C C . GLN A 1 181 ? -2.302 -3.047 -6.109 1.00 92.69 181 GLN A C 1
ATOM 1367 O O . GLN A 1 181 ? -1.071 -3.048 -6.067 1.00 92.69 181 GLN A O 1
ATOM 1372 N N . PHE A 1 182 ? -2.964 -2.485 -7.122 1.00 94.81 182 PHE A N 1
ATOM 1373 C CA . PHE A 1 182 ? -2.295 -1.733 -8.179 1.00 94.81 182 PHE A CA 1
ATOM 1374 C C . PHE A 1 182 ? -1.531 -0.522 -7.626 1.00 94.81 182 PHE A C 1
ATOM 1376 O O . PHE A 1 182 ? -0.378 -0.311 -8.000 1.00 94.81 182 PHE A O 1
ATOM 1383 N N . ILE A 1 183 ? -2.124 0.244 -6.705 1.00 92.56 183 ILE A N 1
ATOM 1384 C CA . ILE A 1 183 ? -1.447 1.387 -6.072 1.00 92.56 183 ILE A CA 1
ATOM 1385 C C . ILE A 1 183 ? -0.264 0.930 -5.214 1.00 92.56 183 ILE A C 1
ATOM 1387 O O . ILE A 1 183 ? 0.807 1.533 -5.289 1.00 92.56 183 ILE A O 1
ATOM 1391 N N . ASP A 1 184 ? -0.413 -0.153 -4.456 1.00 93.31 184 ASP A N 1
ATOM 1392 C CA . ASP A 1 184 ? 0.692 -0.733 -3.683 1.00 93.31 184 ASP A CA 1
ATOM 1393 C C . ASP A 1 184 ? 1.828 -1.236 -4.584 1.00 93.31 184 ASP A C 1
ATOM 1395 O O . ASP A 1 184 ? 3.005 -1.062 -4.269 1.00 93.31 184 ASP A O 1
ATOM 1399 N N . THR A 1 185 ? 1.494 -1.754 -5.766 1.00 95.19 185 THR A N 1
ATOM 1400 C CA . THR A 1 185 ? 2.480 -2.120 -6.790 1.00 95.19 185 THR A CA 1
ATOM 1401 C C . THR A 1 185 ? 3.242 -0.890 -7.304 1.00 95.19 185 THR A C 1
ATOM 1403 O O . THR A 1 185 ? 4.462 -0.939 -7.448 1.00 95.19 185 THR A O 1
ATOM 1406 N N . MET A 1 186 ? 2.567 0.248 -7.514 1.00 96.00 186 MET A N 1
ATOM 1407 C CA . MET A 1 186 ? 3.243 1.503 -7.882 1.00 96.00 186 MET A CA 1
ATOM 1408 C C . MET A 1 186 ? 4.190 1.990 -6.777 1.00 96.00 186 MET A C 1
ATOM 1410 O O . MET A 1 186 ? 5.314 2.403 -7.070 1.00 96.00 186 MET A O 1
ATOM 1414 N N . ARG A 1 187 ? 3.766 1.911 -5.507 1.00 93.75 187 ARG A N 1
ATOM 1415 C CA . ARG A 1 187 ? 4.607 2.254 -4.346 1.00 93.75 187 ARG A CA 1
ATOM 1416 C C . ARG A 1 187 ? 5.844 1.365 -4.278 1.00 93.75 187 ARG A C 1
ATOM 1418 O O . ARG A 1 187 ? 6.946 1.877 -4.091 1.00 93.75 187 ARG A O 1
ATOM 1425 N N . TYR A 1 188 ? 5.676 0.062 -4.508 1.00 94.94 188 TYR A N 1
ATOM 1426 C CA . TYR A 1 188 ? 6.783 -0.886 -4.589 1.00 94.94 188 TYR A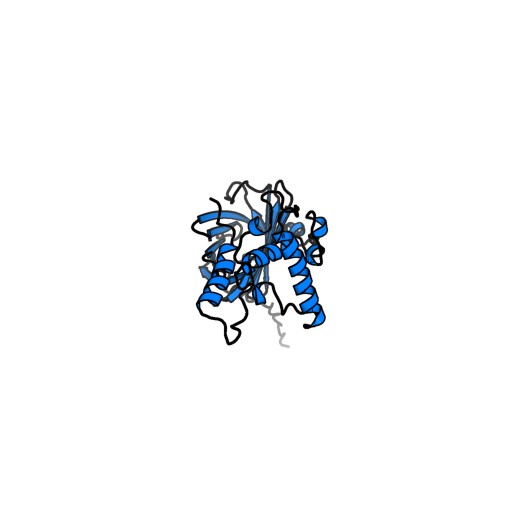 CA 1
ATOM 1427 C C . TYR A 1 188 ? 7.789 -0.512 -5.684 1.00 94.94 188 TYR A C 1
ATOM 1429 O O . TYR A 1 188 ? 8.990 -0.514 -5.426 1.00 94.94 188 TYR A O 1
ATOM 1437 N N . PHE A 1 189 ? 7.329 -0.156 -6.887 1.00 96.12 189 PHE A N 1
ATOM 1438 C CA . PHE A 1 189 ? 8.226 0.265 -7.970 1.00 96.12 189 PHE A CA 1
ATOM 1439 C C . PHE A 1 189 ? 9.003 1.531 -7.604 1.00 96.12 189 PHE A C 1
ATOM 1441 O O . PHE A 1 189 ? 10.224 1.557 -7.733 1.00 96.12 189 PHE A O 1
ATOM 1448 N N . SER A 1 190 ? 8.314 2.545 -7.076 1.00 93.81 190 SER A N 1
ATOM 1449 C CA . SER A 1 190 ? 8.929 3.784 -6.583 1.00 93.81 190 SER A CA 1
ATOM 1450 C C . SER A 1 190 ? 10.036 3.490 -5.561 1.00 93.81 190 SER A C 1
ATOM 1452 O O . SER A 1 190 ? 11.160 3.978 -5.675 1.00 93.81 190 SER A O 1
ATOM 1454 N N . TRP A 1 191 ? 9.736 2.619 -4.595 1.00 93.19 191 TRP A N 1
ATOM 1455 C CA . TRP A 1 191 ? 10.683 2.171 -3.581 1.00 93.19 191 TRP A CA 1
ATOM 1456 C C . TRP A 1 191 ? 11.873 1.415 -4.181 1.00 93.19 191 TRP A C 1
ATOM 1458 O O . TRP A 1 191 ? 13.015 1.731 -3.867 1.00 93.19 191 TRP A O 1
ATOM 1468 N N . ALA A 1 192 ? 11.631 0.460 -5.080 1.00 94.31 192 ALA A N 1
ATOM 1469 C CA . ALA A 1 192 ? 12.683 -0.364 -5.669 1.00 94.31 192 ALA A CA 1
ATOM 1470 C C . ALA A 1 192 ? 13.694 0.446 -6.497 1.00 94.31 192 ALA A C 1
ATOM 1472 O O . ALA A 1 192 ? 14.851 0.036 -6.596 1.00 94.31 192 ALA A O 1
ATOM 1473 N N . LEU A 1 193 ? 13.258 1.573 -7.071 1.00 93.81 193 LEU A N 1
ATOM 1474 C CA . LEU A 1 193 ? 14.083 2.497 -7.854 1.00 93.81 193 LEU A CA 1
ATOM 1475 C C . LEU A 1 193 ? 14.682 3.644 -7.021 1.00 93.81 193 LEU A C 1
ATOM 1477 O O . LEU A 1 193 ? 15.475 4.412 -7.558 1.00 93.81 193 LEU A O 1
ATOM 1481 N N . GLY A 1 194 ? 14.292 3.797 -5.750 1.00 90.62 194 GLY A N 1
ATOM 1482 C CA . GLY A 1 194 ? 14.737 4.915 -4.913 1.00 90.62 194 GLY A CA 1
ATOM 1483 C C . GLY A 1 194 ? 14.252 6.286 -5.394 1.00 90.62 194 GLY A C 1
ATOM 1484 O O . GLY A 1 194 ? 14.948 7.285 -5.223 1.00 90.62 194 GLY A O 1
ATOM 1485 N N . LYS A 1 195 ? 13.081 6.342 -6.04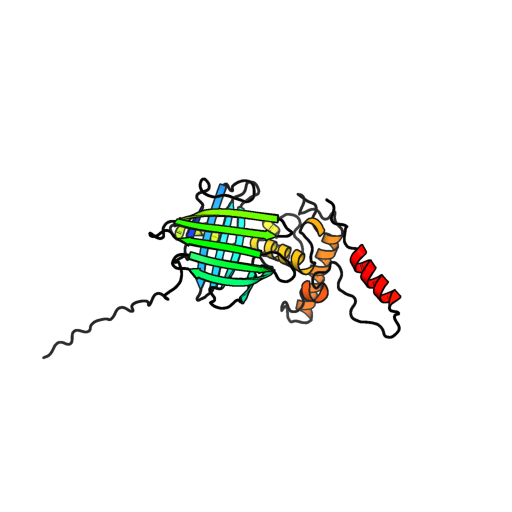0 1.00 92.12 195 LYS A N 1
ATOM 1486 C CA . LYS A 1 195 ? 12.483 7.575 -6.579 1.00 92.12 195 LYS A CA 1
ATOM 1487 C C . LYS A 1 195 ? 11.037 7.739 -6.129 1.00 92.12 195 LYS A C 1
ATOM 1489 O O . LYS A 1 195 ? 10.468 6.836 -5.512 1.00 92.12 195 LYS A O 1
ATOM 1494 N N . ASP A 1 196 ? 10.437 8.872 -6.476 1.00 90.44 196 ASP A N 1
ATOM 1495 C CA . ASP A 1 196 ? 9.032 9.182 -6.203 1.00 90.44 196 ASP A CA 1
ATOM 1496 C C . ASP A 1 196 ? 8.123 8.981 -7.410 1.00 90.44 196 ASP A C 1
ATOM 1498 O O . ASP A 1 196 ? 8.562 8.768 -8.540 1.00 90.44 196 ASP A O 1
ATOM 1502 N N . CYS A 1 197 ? 6.818 9.109 -7.168 1.00 93.00 197 CYS A N 1
ATOM 1503 C CA . CYS A 1 197 ? 5.775 8.929 -8.175 1.00 93.00 197 CYS A CA 1
ATOM 1504 C C . CYS A 1 197 ? 6.018 9.778 -9.437 1.00 93.00 197 CYS A C 1
ATOM 1506 O O . CYS A 1 197 ? 5.802 9.306 -10.554 1.00 93.00 197 CYS A O 1
ATOM 1508 N N . GLU A 1 198 ? 6.482 11.021 -9.267 1.00 94.75 198 GLU A N 1
ATOM 1509 C CA . GLU A 1 198 ? 6.715 11.975 -10.361 1.00 94.75 198 GLU A CA 1
ATOM 1510 C C . GLU A 1 198 ? 7.955 11.639 -11.211 1.00 94.75 198 GLU A C 1
ATOM 1512 O O . GLU A 1 198 ? 8.130 12.188 -12.302 1.00 94.75 198 GLU A O 1
ATOM 1517 N N . PHE A 1 199 ? 8.799 10.690 -10.784 1.00 95.25 199 PHE A N 1
ATOM 1518 C CA . PHE A 1 199 ? 9.903 10.199 -11.612 1.00 95.25 199 PHE A CA 1
ATOM 1519 C C . PHE A 1 199 ? 9.387 9.514 -12.878 1.00 95.25 199 PHE A C 1
ATOM 1521 O O . PHE A 1 199 ? 9.866 9.814 -13.965 1.00 95.25 199 PHE A O 1
ATOM 1528 N N . CYS A 1 200 ? 8.348 8.683 -12.764 1.00 95.94 200 CYS A N 1
ATOM 1529 C CA . CYS A 1 200 ? 7.711 8.053 -13.923 1.00 95.94 200 CYS A CA 1
ATOM 1530 C C . CYS A 1 200 ? 6.458 8.805 -14.391 1.00 95.94 200 CYS A C 1
ATOM 1532 O O . CYS A 1 200 ? 6.135 8.784 -15.575 1.00 95.94 200 CYS A O 1
ATOM 1534 N N . HIS A 1 201 ? 5.719 9.460 -13.495 1.00 97.12 201 HIS A N 1
ATOM 1535 C CA . HIS A 1 201 ? 4.435 10.077 -13.833 1.00 97.12 201 HIS A CA 1
ATOM 1536 C C . HIS A 1 201 ? 4.520 11.593 -14.005 1.00 97.12 201 HIS A C 1
ATOM 1538 O O . HIS A 1 201 ? 5.257 12.282 -13.312 1.00 97.12 201 HIS A O 1
ATOM 1544 N N . VAL A 1 202 ? 3.687 12.132 -14.897 1.00 95.88 202 VAL A N 1
ATOM 1545 C CA . VAL A 1 202 ? 3.432 13.576 -14.957 1.00 95.88 202 VAL A CA 1
ATOM 1546 C C . VAL A 1 202 ? 2.481 13.950 -13.821 1.00 95.88 202 VAL A C 1
ATOM 1548 O O . VAL A 1 202 ? 1.403 13.357 -13.688 1.00 95.88 202 VAL A O 1
ATOM 1551 N N . ARG A 1 203 ? 2.851 14.949 -13.012 1.00 92.25 203 ARG A N 1
ATOM 1552 C CA . ARG A 1 203 ? 2.028 15.444 -11.899 1.00 92.25 203 ARG A CA 1
ATOM 1553 C C . ARG A 1 203 ? 0.616 15.795 -12.374 1.00 92.25 203 ARG A C 1
ATOM 1555 O O . ARG A 1 203 ? 0.430 16.522 -13.347 1.00 92.25 203 ARG A O 1
ATOM 1562 N N . GLY A 1 204 ? -0.394 15.254 -11.695 1.00 89.31 204 GLY A N 1
ATOM 1563 C CA . GLY A 1 204 ? -1.807 15.470 -12.031 1.00 89.31 204 GLY A CA 1
ATOM 1564 C C . GLY A 1 204 ? -2.296 14.776 -13.313 1.00 89.31 204 GLY A C 1
ATOM 1565 O O . GLY A 1 204 ? -3.481 14.863 -13.622 1.00 89.31 204 GLY A O 1
ATOM 1566 N N . LYS A 1 205 ? -1.426 14.062 -14.043 1.00 93.81 205 LYS A N 1
ATOM 1567 C CA . LYS A 1 205 ? -1.747 13.317 -15.274 1.00 93.81 205 LYS A CA 1
ATOM 1568 C C . LYS A 1 205 ? -1.108 11.926 -15.249 1.00 93.81 205 LYS A C 1
ATOM 1570 O O . LYS A 1 205 ? -0.297 11.568 -16.104 1.00 93.81 205 LYS A O 1
ATOM 1575 N N . PHE A 1 206 ? -1.472 11.130 -14.244 1.00 93.50 206 PHE A N 1
ATOM 1576 C CA . PHE A 1 206 ? -0.892 9.803 -14.005 1.00 93.50 206 PHE A CA 1
ATOM 1577 C C . PHE A 1 206 ? -1.075 8.826 -15.175 1.00 93.50 206 PHE A C 1
ATOM 1579 O O . PHE A 1 206 ? -0.262 7.917 -15.349 1.00 93.50 206 PHE A O 1
ATOM 1586 N N . ASP A 1 207 ? -2.094 9.015 -16.007 1.00 95.00 207 ASP A N 1
ATOM 1587 C CA . ASP A 1 207 ? -2.379 8.217 -17.196 1.00 95.00 207 ASP A CA 1
ATOM 1588 C C . ASP A 1 207 ? -1.519 8.595 -18.415 1.00 95.00 207 ASP A C 1
ATOM 1590 O O . ASP A 1 207 ? -1.350 7.755 -19.299 1.00 95.00 207 ASP A O 1
ATOM 1594 N N . SER A 1 208 ? -0.883 9.771 -18.429 1.00 96.69 208 SER A N 1
ATOM 1595 C CA . SER A 1 208 ? -0.004 10.224 -19.519 1.00 96.69 208 SER A CA 1
ATOM 1596 C C . SER A 1 208 ? 1.209 9.306 -19.708 1.00 96.69 208 SER A C 1
ATOM 1598 O O . SER A 1 208 ? 1.820 8.891 -18.726 1.00 96.69 208 SER A O 1
ATOM 1600 N N . ASP A 1 209 ? 1.562 8.989 -20.957 1.00 95.88 209 ASP A N 1
ATOM 1601 C CA . ASP A 1 209 ? 2.811 8.304 -21.342 1.00 95.88 209 ASP A CA 1
ATOM 1602 C C . ASP A 1 209 ? 3.835 9.315 -21.920 1.00 95.88 209 ASP A C 1
ATOM 1604 O O . ASP A 1 209 ? 4.667 8.959 -22.746 1.00 95.88 209 ASP A O 1
ATOM 1608 N N . GLU A 1 210 ? 3.752 10.594 -21.538 1.00 96.31 210 GLU A N 1
ATOM 1609 C CA . GLU A 1 210 ? 4.664 11.656 -22.002 1.00 96.31 210 GLU A CA 1
ATOM 1610 C C . GLU A 1 210 ? 6.114 11.432 -21.553 1.00 96.31 210 GLU A C 1
ATOM 1612 O O . GLU A 1 210 ? 7.036 11.673 -22.325 1.00 96.31 210 GLU A O 1
ATOM 1617 N N . LYS A 1 211 ? 6.308 10.911 -20.335 1.00 96.38 211 LYS A N 1
ATOM 1618 C CA . LYS A 1 211 ? 7.624 10.588 -19.777 1.00 96.38 211 LYS A CA 1
ATOM 1619 C C . LY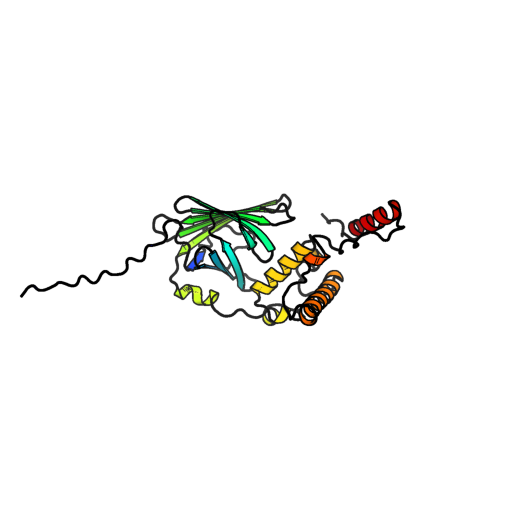S A 1 211 ? 8.138 9.250 -20.301 1.00 96.38 211 LYS A C 1
ATOM 1621 O O . LYS A 1 211 ? 7.447 8.230 -20.198 1.00 96.38 211 LYS A O 1
ATOM 1626 N N . ASP A 1 212 ? 9.361 9.242 -20.823 1.00 96.94 212 ASP A N 1
ATOM 1627 C CA . ASP A 1 212 ? 9.995 8.027 -21.341 1.00 96.94 212 ASP A CA 1
ATOM 1628 C C . ASP A 1 212 ? 10.254 7.003 -20.230 1.00 96.94 212 ASP A C 1
ATOM 1630 O O . ASP A 1 212 ? 10.111 5.803 -20.466 1.00 96.94 212 ASP A O 1
ATOM 1634 N N . GLU A 1 213 ? 10.484 7.448 -18.991 1.00 96.69 213 GLU A N 1
ATOM 1635 C CA . GLU A 1 213 ? 10.641 6.584 -17.817 1.00 96.69 213 GLU A CA 1
ATOM 1636 C C . GLU A 1 213 ? 9.428 5.668 -17.619 1.00 96.69 213 GLU A C 1
ATOM 1638 O O . GLU A 1 213 ? 9.582 4.488 -17.307 1.00 96.69 213 GLU A O 1
ATOM 1643 N N . LYS A 1 214 ? 8.208 6.157 -17.881 1.00 97.00 214 LYS A N 1
ATOM 1644 C CA . LYS A 1 214 ? 6.996 5.328 -17.799 1.00 97.00 214 LYS A CA 1
ATOM 1645 C C . LYS A 1 214 ? 6.926 4.290 -18.912 1.00 97.00 214 LYS A C 1
ATOM 1647 O O . LYS A 1 214 ? 6.469 3.170 -18.674 1.00 97.00 214 LYS A O 1
ATOM 1652 N N . LYS A 1 215 ? 7.357 4.635 -20.129 1.00 96.06 215 LYS A N 1
ATOM 1653 C CA . LYS A 1 215 ? 7.411 3.685 -21.253 1.00 96.06 215 LYS A CA 1
ATOM 1654 C C . LYS A 1 215 ? 8.423 2.579 -20.953 1.00 96.06 215 LYS A C 1
ATOM 1656 O O . LYS A 1 215 ? 8.088 1.405 -21.096 1.00 96.06 215 LYS A O 1
ATOM 1661 N N . THR A 1 216 ? 9.598 2.949 -20.448 1.00 96.31 216 THR A N 1
ATOM 1662 C CA . THR A 1 216 ? 10.630 2.011 -19.991 1.00 96.31 216 THR A CA 1
ATOM 1663 C C . THR A 1 216 ? 10.120 1.135 -18.852 1.00 96.31 216 THR A C 1
ATOM 1665 O O . THR A 1 216 ? 10.235 -0.086 -18.933 1.00 96.31 216 THR A O 1
ATOM 1668 N N . ALA A 1 217 ? 9.468 1.711 -17.838 1.00 96.50 217 ALA A N 1
ATOM 1669 C CA . ALA A 1 217 ? 8.895 0.951 -16.729 1.00 96.50 217 ALA A CA 1
ATOM 1670 C C . ALA A 1 217 ? 7.901 -0.117 -17.216 1.00 96.50 217 ALA A C 1
ATOM 1672 O O . ALA A 1 217 ? 7.942 -1.249 -16.745 1.00 96.50 217 ALA A O 1
ATOM 1673 N N . ARG A 1 218 ? 7.058 0.190 -18.211 1.00 96.81 218 ARG A N 1
ATOM 1674 C CA . ARG A 1 218 ? 6.144 -0.798 -18.820 1.00 96.81 218 ARG A CA 1
ATOM 1675 C C . ARG A 1 218 ? 6.882 -1.949 -19.506 1.00 96.81 218 ARG A C 1
ATOM 1677 O O . ARG A 1 218 ? 6.444 -3.089 -19.389 1.00 96.81 218 ARG A O 1
ATOM 1684 N N . ALA A 1 219 ? 7.984 -1.666 -20.198 1.00 96.44 219 ALA A N 1
ATOM 1685 C CA . ALA A 1 219 ? 8.820 -2.711 -20.786 1.00 96.44 219 ALA A CA 1
ATOM 1686 C C . ALA A 1 219 ? 9.490 -3.574 -19.702 1.00 96.44 219 ALA A C 1
ATOM 1688 O O . ALA A 1 219 ? 9.553 -4.792 -19.843 1.00 96.44 219 ALA A O 1
ATOM 1689 N N . MET A 1 220 ? 9.932 -2.965 -18.597 1.00 97.00 220 MET A N 1
ATOM 1690 C CA . MET A 1 220 ? 10.523 -3.689 -17.466 1.00 97.00 220 MET A CA 1
ATOM 1691 C C . MET A 1 220 ? 9.505 -4.555 -16.719 1.00 97.00 220 MET A C 1
ATOM 1693 O O . MET A 1 220 ? 9.840 -5.662 -16.311 1.00 97.00 220 MET A O 1
ATOM 1697 N N . ILE A 1 221 ? 8.261 -4.087 -16.576 1.00 97.00 221 ILE A N 1
ATOM 1698 C CA . ILE A 1 221 ? 7.151 -4.880 -16.027 1.00 97.00 221 ILE A CA 1
ATOM 1699 C C . ILE A 1 221 ? 6.989 -6.170 -16.846 1.00 97.00 221 ILE A C 1
ATOM 1701 O O . ILE A 1 221 ? 7.061 -7.263 -16.289 1.00 97.00 221 ILE A O 1
ATOM 1705 N N . GLN A 1 222 ? 6.906 -6.045 -18.177 1.00 96.25 222 GLN A N 1
ATOM 1706 C CA . GLN A 1 222 ? 6.807 -7.198 -19.075 1.00 96.25 222 GLN A CA 1
ATOM 1707 C C . GLN A 1 222 ? 8.026 -8.126 -18.964 1.00 96.25 222 GLN A C 1
ATOM 1709 O O . GLN A 1 222 ? 7.868 -9.338 -18.862 1.00 96.25 222 GLN A O 1
ATOM 1714 N N . LEU A 1 223 ? 9.240 -7.566 -18.924 1.00 96.31 223 LEU A N 1
ATOM 1715 C CA . LEU A 1 223 ? 10.474 -8.340 -18.769 1.00 96.31 223 LEU A CA 1
ATOM 1716 C C . LEU A 1 223 ? 10.459 -9.190 -17.492 1.00 96.31 223 LEU A C 1
ATOM 1718 O O . LEU A 1 223 ? 10.797 -10.372 -17.536 1.00 96.31 223 LEU A O 1
ATOM 1722 N N . VAL A 1 224 ? 10.089 -8.596 -16.355 1.00 96.88 224 VAL A N 1
ATOM 1723 C CA . VAL A 1 224 ? 10.032 -9.296 -15.064 1.00 96.88 224 VAL A CA 1
ATOM 1724 C C . VAL A 1 224 ? 8.962 -10.383 -15.089 1.00 96.88 224 VAL A C 1
ATOM 1726 O O . VAL A 1 224 ? 9.238 -11.513 -14.679 1.00 96.88 224 VAL A O 1
ATOM 1729 N N . HIS A 1 225 ? 7.772 -10.064 -15.601 1.00 95.31 225 HIS A N 1
ATOM 1730 C CA . HIS A 1 225 ? 6.688 -11.027 -15.767 1.00 95.31 225 HIS A CA 1
ATOM 1731 C C . HIS A 1 225 ? 7.141 -12.243 -16.585 1.00 95.31 225 HIS A C 1
ATOM 1733 O O . HIS A 1 225 ? 7.038 -13.380 -16.120 1.00 95.31 225 HIS A O 1
ATOM 1739 N N . ASP A 1 226 ? 7.711 -12.009 -17.767 1.00 96.19 226 ASP A N 1
ATOM 1740 C CA . ASP A 1 226 ? 8.122 -13.076 -18.680 1.00 96.19 226 ASP A CA 1
ATOM 1741 C C . ASP A 1 226 ? 9.285 -13.888 -18.112 1.00 96.19 226 ASP A C 1
ATOM 1743 O O . ASP A 1 226 ? 9.294 -15.113 -18.222 1.00 96.19 226 ASP A O 1
ATOM 1747 N N . THR A 1 227 ? 10.224 -13.234 -17.423 1.00 97.31 227 THR A N 1
ATOM 1748 C CA . THR A 1 227 ? 11.335 -13.911 -16.739 1.00 97.31 227 THR A CA 1
ATOM 1749 C C . THR A 1 227 ? 10.817 -14.877 -15.674 1.00 97.31 227 THR A C 1
ATOM 1751 O O . THR A 1 227 ? 11.228 -16.038 -15.634 1.00 97.31 227 THR A O 1
ATOM 1754 N N . ASN A 1 228 ? 9.882 -14.435 -14.833 1.00 97.31 228 ASN A N 1
ATOM 1755 C CA . ASN A 1 228 ? 9.291 -15.281 -13.797 1.00 97.31 228 ASN A CA 1
ATOM 1756 C C . ASN A 1 228 ? 8.469 -16.426 -14.388 1.00 97.31 228 ASN A C 1
ATOM 1758 O O . ASN A 1 228 ? 8.619 -17.576 -13.967 1.00 97.31 228 ASN A O 1
ATOM 1762 N N . ALA A 1 229 ? 7.657 -16.148 -15.407 1.00 96.19 229 ALA A N 1
ATOM 1763 C CA . ALA A 1 229 ? 6.880 -17.169 -16.100 1.00 96.19 229 ALA A CA 1
ATOM 1764 C C . ALA A 1 229 ? 7.782 -18.237 -16.743 1.00 96.19 229 ALA A C 1
ATOM 1766 O O . ALA A 1 229 ? 7.545 -19.434 -16.575 1.00 96.19 229 ALA A O 1
ATOM 1767 N N . GLN A 1 230 ? 8.836 -17.812 -17.440 1.00 97.75 230 GLN A N 1
ATOM 1768 C CA . GLN A 1 230 ? 9.712 -18.698 -18.200 1.00 97.75 230 GLN A CA 1
ATOM 1769 C C . GLN A 1 230 ? 10.666 -19.506 -17.312 1.00 97.75 230 GLN A C 1
ATOM 1771 O O . GLN A 1 230 ? 10.871 -20.693 -17.565 1.00 97.75 230 GLN A O 1
ATOM 1776 N N . PHE A 1 231 ? 11.269 -18.882 -16.297 1.00 97.69 231 PHE A N 1
ATOM 1777 C CA . PHE A 1 231 ? 12.381 -19.483 -15.548 1.00 97.69 231 PHE A CA 1
ATOM 1778 C C . PHE A 1 231 ? 12.022 -19.898 -14.121 1.00 97.69 231 PHE A C 1
ATOM 1780 O O . PHE A 1 231 ? 12.696 -20.754 -13.552 1.00 97.69 231 PHE A O 1
ATOM 1787 N N . PHE A 1 232 ? 10.947 -19.347 -13.558 1.00 97.25 232 PHE A N 1
ATOM 1788 C CA . PHE A 1 232 ? 10.580 -19.535 -12.153 1.00 97.25 232 PHE A CA 1
ATOM 1789 C C . PHE A 1 232 ? 9.161 -20.083 -11.979 1.00 97.25 232 PHE A C 1
ATOM 1791 O O . PHE A 1 232 ? 8.584 -19.991 -10.904 1.00 97.25 232 PHE A O 1
ATOM 1798 N N . LYS A 1 233 ? 8.592 -20.705 -13.024 1.00 95.62 233 LYS A N 1
ATOM 1799 C CA . LYS A 1 233 ? 7.245 -21.314 -12.999 1.00 95.62 233 LYS A CA 1
ATOM 1800 C C . LYS A 1 233 ? 6.136 -20.317 -12.629 1.00 95.62 233 LYS A C 1
ATOM 1802 O O . LYS A 1 233 ? 5.104 -20.715 -12.098 1.00 95.62 233 LYS A O 1
ATOM 1807 N N . GLY A 1 234 ? 6.350 -19.034 -12.915 1.00 91.88 234 GLY A N 1
ATOM 1808 C CA . GLY A 1 234 ? 5.442 -17.947 -12.548 1.00 91.88 234 GLY A CA 1
ATOM 1809 C C . GLY A 1 234 ? 5.619 -17.426 -11.121 1.00 91.88 234 GLY A C 1
ATOM 1810 O O . GLY A 1 234 ? 4.951 -16.460 -10.761 1.00 91.88 234 GLY A O 1
ATOM 1811 N N . GLU A 1 235 ? 6.522 -18.003 -10.325 1.00 93.88 235 GLU A N 1
ATOM 1812 C CA . GLU A 1 235 ? 6.823 -17.496 -8.988 1.00 93.88 235 GLU A CA 1
ATOM 1813 C C . GLU A 1 235 ? 7.585 -16.161 -9.070 1.00 93.88 235 GLU A C 1
ATOM 1815 O O . GLU A 1 235 ? 8.443 -15.990 -9.943 1.00 93.88 235 GLU A O 1
ATOM 1820 N N . PRO A 1 236 ? 7.304 -15.193 -8.177 1.00 90.69 236 PRO A N 1
ATOM 1821 C CA . PRO A 1 236 ? 7.853 -13.840 -8.242 1.00 90.69 236 PRO A CA 1
ATOM 1822 C C . PRO A 1 236 ? 9.286 -13.755 -7.679 1.00 90.69 236 PRO A C 1
ATOM 1824 O O . PRO A 1 236 ? 9.556 -12.967 -6.766 1.00 90.69 236 PRO A O 1
ATOM 1827 N N . GLU A 1 237 ? 10.194 -14.571 -8.215 1.00 95.12 237 GLU A N 1
ATOM 1828 C CA . GLU A 1 237 ? 11.599 -14.683 -7.792 1.00 95.12 237 GLU A CA 1
ATOM 1829 C C . GLU A 1 237 ? 12.444 -13.490 -8.261 1.00 95.12 237 GLU A C 1
ATOM 1831 O O . GLU A 1 237 ? 13.256 -12.940 -7.513 1.00 95.12 237 GLU A O 1
ATOM 1836 N N . VAL A 1 238 ? 12.219 -13.023 -9.492 1.00 95.94 238 VAL A N 1
ATOM 1837 C CA . VAL A 1 238 ? 12.795 -11.776 -10.001 1.00 95.94 238 VAL A CA 1
ATOM 1838 C C . VAL A 1 238 ? 11.812 -10.642 -9.753 1.00 95.94 238 VAL A C 1
ATOM 1840 O O . VAL A 1 238 ? 10.643 -10.714 -10.128 1.00 95.94 238 VAL A O 1
ATOM 1843 N N . LYS A 1 239 ? 12.283 -9.559 -9.137 1.00 94.69 239 LYS A N 1
ATOM 1844 C CA . LYS A 1 239 ? 11.515 -8.325 -8.942 1.00 94.69 239 LYS A CA 1
ATOM 1845 C C . LYS A 1 239 ? 12.354 -7.120 -9.346 1.00 94.69 239 LYS A C 1
ATOM 1847 O O . LYS A 1 239 ? 13.561 -7.228 -9.541 1.00 94.69 239 LYS A O 1
ATOM 1852 N N . CYS A 1 240 ? 11.735 -5.943 -9.406 1.00 94.94 240 CYS A N 1
ATOM 1853 C CA . CYS A 1 240 ? 12.424 -4.690 -9.733 1.00 94.94 240 CYS A CA 1
ATOM 1854 C C . CYS A 1 240 ? 13.660 -4.476 -8.842 1.00 94.94 240 CYS A C 1
ATOM 1856 O O . CYS A 1 240 ? 14.741 -4.166 -9.339 1.00 94.94 240 CYS A O 1
ATOM 1858 N N . TYR A 1 241 ? 13.517 -4.731 -7.535 1.00 92.81 241 TYR A N 1
ATOM 1859 C CA . TYR A 1 241 ? 14.603 -4.570 -6.568 1.00 92.81 241 TYR A CA 1
ATOM 1860 C C . TYR A 1 241 ? 15.793 -5.509 -6.816 1.00 92.81 241 TYR A C 1
ATOM 1862 O O . TYR A 1 241 ? 16.916 -5.118 -6.522 1.00 92.81 241 TYR A O 1
ATOM 1870 N N . THR A 1 242 ? 15.584 -6.700 -7.398 1.00 93.44 242 THR A N 1
ATOM 1871 C CA . THR A 1 242 ? 16.656 -7.672 -7.694 1.00 93.44 242 THR A CA 1
ATOM 1872 C C . THR A 1 242 ? 17.791 -7.031 -8.499 1.00 93.44 242 THR A C 1
ATOM 1874 O O . THR A 1 242 ? 18.965 -7.300 -8.237 1.00 93.44 242 THR A O 1
ATOM 1877 N N . CYS A 1 243 ? 17.443 -6.151 -9.444 1.00 92.81 243 CYS A N 1
ATOM 1878 C CA . CYS A 1 243 ? 18.402 -5.447 -10.294 1.00 92.81 243 CYS A CA 1
ATOM 1879 C C . CYS A 1 243 ? 18.618 -3.994 -9.859 1.00 92.81 243 CYS A C 1
ATOM 1881 O O . CYS A 1 243 ? 19.760 -3.551 -9.791 1.00 92.81 243 CYS A O 1
ATOM 1883 N N . HIS A 1 244 ? 17.542 -3.251 -9.576 1.00 93.06 244 HIS A N 1
ATOM 1884 C CA . HIS A 1 244 ? 17.633 -1.812 -9.319 1.00 93.06 244 HIS A CA 1
ATOM 1885 C C . HIS A 1 244 ? 18.262 -1.483 -7.967 1.00 93.06 244 HIS A C 1
ATOM 1887 O O . HIS A 1 244 ? 19.018 -0.525 -7.881 1.00 93.06 244 HIS A O 1
ATOM 1893 N N . GLN A 1 245 ? 17.973 -2.259 -6.917 1.00 90.00 245 GLN A N 1
ATOM 1894 C CA . GLN A 1 245 ? 18.545 -2.067 -5.578 1.00 90.00 245 GLN A CA 1
ATOM 1895 C C . GLN A 1 245 ? 18.569 -0.593 -5.126 1.00 90.00 245 GLN A C 1
ATOM 1897 O O . GLN A 1 245 ? 19.600 -0.100 -4.677 1.00 90.00 245 GLN A O 1
ATOM 1902 N N . PHE A 1 246 ? 17.439 0.111 -5.264 1.00 88.56 246 PHE A N 1
ATOM 1903 C CA . PHE A 1 246 ? 17.282 1.531 -4.917 1.00 88.56 246 PHE A CA 1
ATOM 1904 C C . PHE A 1 246 ? 17.964 2.537 -5.870 1.00 88.56 246 PHE A C 1
ATOM 1906 O O . PHE A 1 246 ? 18.125 3.701 -5.522 1.00 88.56 246 PHE A O 1
ATOM 1913 N N . HIS A 1 247 ? 18.325 2.113 -7.084 1.00 88.50 247 HIS A N 1
ATOM 1914 C CA . HIS A 1 247 ? 18.888 2.970 -8.130 1.00 88.50 247 HIS A CA 1
ATOM 1915 C C . HIS A 1 247 ? 17.973 3.019 -9.361 1.00 88.50 247 HIS A C 1
ATOM 1917 O O . HIS A 1 247 ? 17.310 2.039 -9.718 1.00 88.50 247 HIS A O 1
ATOM 1923 N N . THR A 1 248 ? 17.971 4.150 -10.073 1.00 88.00 248 THR A N 1
ATOM 1924 C CA . THR A 1 248 ? 17.220 4.301 -11.338 1.00 88.00 248 THR A CA 1
ATOM 1925 C C . THR A 1 248 ? 17.742 3.388 -12.432 1.00 88.00 248 THR A C 1
ATOM 1927 O O . THR A 1 248 ? 16.963 2.891 -13.242 1.00 88.00 248 THR A O 1
ATOM 1930 N N . HIS A 1 249 ? 19.042 3.116 -12.410 1.00 86.06 249 HIS A N 1
ATOM 1931 C CA . HIS A 1 249 ? 19.715 2.194 -13.306 1.00 86.06 249 HIS A CA 1
ATOM 1932 C C . HIS A 1 249 ? 20.294 1.045 -12.480 1.00 86.06 249 HIS A C 1
ATOM 1934 O O . HIS A 1 249 ? 20.896 1.308 -11.438 1.00 86.06 249 HIS A O 1
ATOM 1940 N N . PRO A 1 250 ? 20.129 -0.220 -12.910 1.00 85.31 250 PRO A N 1
ATOM 1941 C CA . PRO A 1 250 ? 20.800 -1.335 -12.262 1.00 85.31 250 PRO A CA 1
ATOM 1942 C C . PRO A 1 250 ? 22.301 -1.073 -12.181 1.00 85.31 250 PRO A C 1
ATOM 1944 O O . PRO A 1 250 ? 22.911 -0.656 -13.169 1.00 85.31 250 PRO A O 1
ATOM 1947 N N . LEU A 1 251 ? 22.890 -1.330 -11.014 1.00 74.12 251 LEU A N 1
ATOM 1948 C CA . LEU A 1 251 ? 24.329 -1.189 -10.849 1.00 74.12 251 LEU A CA 1
ATOM 1949 C C . LEU A 1 251 ? 25.045 -2.092 -11.866 1.00 74.12 251 LEU A C 1
ATOM 1951 O O . LEU A 1 251 ? 24.616 -3.239 -12.062 1.00 74.12 251 LEU A O 1
ATOM 1955 N N . PRO A 1 252 ? 26.130 -1.619 -12.503 1.00 66.81 252 PRO A N 1
ATOM 1956 C CA . PRO A 1 252 ? 26.951 -2.471 -13.346 1.00 66.81 252 PRO A CA 1
ATOM 1957 C C . PRO A 1 252 ? 27.352 -3.714 -12.548 1.00 66.81 252 PRO A C 1
ATOM 1959 O O . PRO A 1 252 ? 27.946 -3.618 -11.471 1.00 66.81 252 PRO A O 1
ATOM 1962 N N . ARG A 1 253 ? 26.991 -4.905 -13.037 1.00 61.47 253 ARG A N 1
ATOM 1963 C CA . ARG A 1 253 ? 27.481 -6.146 -12.432 1.00 61.47 253 ARG A CA 1
ATOM 1964 C C . ARG A 1 253 ? 29.004 -6.164 -12.607 1.00 61.47 253 ARG A C 1
ATOM 1966 O O . ARG A 1 253 ? 29.477 -5.978 -13.718 1.00 61.47 253 ARG A O 1
ATOM 1973 N N . ALA A 1 254 ? 29.709 -6.359 -11.492 1.00 57.53 254 ALA A N 1
ATOM 1974 C CA . ALA A 1 254 ? 31.161 -6.333 -11.310 1.00 57.53 254 ALA A CA 1
ATOM 1975 C C . ALA A 1 254 ? 32.046 -6.465 -12.571 1.00 57.53 254 ALA A C 1
ATOM 1977 O O . ALA A 1 254 ? 32.009 -7.483 -13.257 1.00 57.53 254 ALA A O 1
ATOM 1978 N N . LEU A 1 255 ? 32.905 -5.450 -12.733 1.00 51.84 255 LEU A N 1
ATOM 1979 C CA . LEU A 1 255 ? 34.303 -5.470 -13.183 1.00 51.84 255 LEU A CA 1
ATOM 1980 C C . LEU A 1 255 ? 34.661 -6.503 -14.255 1.00 51.84 255 LEU A C 1
ATOM 1982 O O . LEU A 1 255 ? 34.939 -7.669 -13.954 1.00 51.84 255 LEU A O 1
ATOM 1986 N N . VAL A 1 256 ? 34.822 -6.037 -15.491 1.00 53.41 256 VAL A N 1
ATOM 1987 C CA . VAL A 1 256 ? 35.653 -6.769 -16.448 1.00 53.41 256 VAL A CA 1
ATOM 1988 C C . VAL A 1 256 ? 37.104 -6.622 -15.985 1.00 53.41 256 VAL A C 1
ATOM 1990 O O . VAL A 1 256 ? 37.580 -5.513 -15.741 1.00 53.41 256 VAL A O 1
ATOM 1993 N N . SER A 1 257 ? 37.843 -7.728 -15.847 1.00 52.88 257 SER A N 1
ATOM 1994 C CA . SER A 1 257 ? 39.283 -7.651 -15.580 1.00 52.88 257 SER A CA 1
ATOM 1995 C C . SER A 1 257 ? 39.955 -6.827 -16.687 1.00 52.88 257 SER A C 1
ATOM 1997 O O . SER A 1 257 ? 39.987 -7.270 -17.836 1.00 52.88 257 SER A O 1
ATOM 1999 N N . GLY A 1 258 ? 40.472 -5.642 -16.350 1.00 60.84 258 GLY A N 1
ATOM 2000 C CA . GLY A 1 258 ? 41.101 -4.723 -17.305 1.00 60.84 258 GLY A CA 1
ATOM 2001 C C . GLY A 1 258 ? 40.494 -3.318 -17.367 1.00 60.84 258 GLY A C 1
ATOM 2002 O O . GLY A 1 258 ? 41.089 -2.460 -18.013 1.00 60.84 258 GLY A O 1
ATOM 2003 N N . GLU A 1 259 ? 39.370 -3.052 -16.695 1.00 64.62 259 GLU A N 1
ATOM 2004 C CA . GLU A 1 259 ? 38.857 -1.683 -16.536 1.00 64.62 259 GLU A CA 1
ATOM 2005 C C . GLU A 1 259 ? 39.682 -0.906 -15.496 1.00 64.62 259 GLU A C 1
ATOM 2007 O O . GLU A 1 259 ? 40.006 -1.417 -14.419 1.00 64.62 259 GLU A O 1
ATOM 2012 N N . THR A 1 260 ? 40.058 0.333 -15.818 1.00 69.12 260 THR A N 1
ATOM 2013 C CA . THR A 1 260 ? 40.762 1.222 -14.888 1.00 69.12 260 THR A CA 1
ATOM 2014 C C . THR A 1 260 ? 39.793 1.811 -13.865 1.00 69.12 260 THR A C 1
ATOM 2016 O O . THR A 1 260 ? 38.600 1.956 -14.122 1.00 69.12 260 THR A O 1
ATOM 2019 N N . VAL A 1 261 ? 40.323 2.216 -12.706 1.00 65.81 261 VAL A N 1
ATOM 2020 C CA . VAL A 1 261 ? 39.555 2.927 -11.667 1.00 65.81 261 VAL A CA 1
ATOM 2021 C C . VAL A 1 261 ? 38.823 4.143 -12.252 1.00 65.81 261 VAL A C 1
ATOM 2023 O O . VAL A 1 261 ? 37.648 4.328 -11.978 1.00 65.81 261 VAL A O 1
ATOM 2026 N N . GLU A 1 262 ? 39.459 4.884 -13.162 1.00 70.12 262 GLU A N 1
ATOM 2027 C CA . GLU A 1 262 ? 38.853 6.046 -13.829 1.00 70.12 262 GLU A CA 1
ATOM 2028 C C . GLU A 1 262 ? 37.660 5.675 -14.736 1.00 70.12 262 GLU A C 1
ATOM 2030 O O . GLU A 1 262 ? 36.697 6.432 -14.861 1.00 70.12 262 GLU A O 1
ATOM 2035 N N . GLN A 1 263 ? 37.698 4.507 -15.387 1.00 67.31 263 GLN A N 1
ATOM 2036 C CA . GLN A 1 263 ? 36.584 4.019 -16.209 1.00 67.31 263 GLN A CA 1
ATOM 2037 C C . GLN A 1 263 ? 35.389 3.616 -15.342 1.00 67.31 263 GLN A C 1
ATOM 2039 O O . GLN A 1 263 ? 34.246 3.883 -15.712 1.00 67.31 263 GLN A O 1
ATOM 2044 N N . LEU A 1 264 ? 35.657 3.036 -14.174 1.00 64.31 264 LEU A N 1
ATOM 2045 C CA . LEU A 1 264 ? 34.636 2.649 -13.204 1.00 64.31 264 LEU A CA 1
ATOM 2046 C C . LEU A 1 264 ? 34.013 3.870 -12.529 1.00 64.31 264 LEU A C 1
ATOM 2048 O O . LEU A 1 264 ? 32.793 3.953 -12.425 1.00 64.31 264 LEU A O 1
ATOM 2052 N N . GLU A 1 265 ? 34.831 4.850 -12.151 1.00 64.69 265 GLU A N 1
ATOM 2053 C CA . GLU A 1 265 ? 34.365 6.123 -11.599 1.00 64.69 265 GLU A CA 1
ATOM 2054 C C . GLU A 1 265 ? 33.449 6.845 -12.592 1.00 64.69 265 GLU A C 1
ATOM 2056 O O . GLU A 1 265 ? 32.345 7.223 -12.214 1.00 64.69 265 GLU A O 1
ATOM 2061 N N . LYS A 1 266 ? 33.806 6.915 -13.883 1.00 66.12 266 LYS A N 1
ATOM 2062 C CA . LYS A 1 266 ? 32.931 7.501 -14.918 1.00 66.12 266 LYS A CA 1
ATOM 2063 C C . LYS A 1 266 ? 31.614 6.742 -15.102 1.00 66.12 266 LYS A C 1
ATOM 2065 O O . LYS A 1 266 ? 30.577 7.372 -15.292 1.00 66.12 266 LYS A O 1
ATOM 2070 N N . GLN A 1 267 ? 31.623 5.409 -15.041 1.00 63.06 267 GLN A N 1
ATOM 2071 C CA . GLN A 1 267 ? 30.396 4.602 -15.126 1.00 63.06 267 GLN A CA 1
ATOM 2072 C C . GLN A 1 267 ? 29.479 4.827 -13.911 1.00 63.06 267 GLN A C 1
ATOM 2074 O O . GLN A 1 267 ? 28.261 4.929 -14.062 1.00 63.06 267 GLN A O 1
ATOM 2079 N N . MET A 1 268 ? 30.060 4.943 -12.715 1.00 59.41 268 MET A N 1
ATOM 2080 C CA . MET A 1 268 ? 29.337 5.243 -11.475 1.00 59.41 268 MET A CA 1
ATOM 2081 C C . MET A 1 268 ? 28.852 6.699 -11.419 1.00 59.41 268 MET A C 1
ATOM 2083 O O . MET A 1 268 ? 27.796 6.975 -10.849 1.00 59.41 268 MET A O 1
ATOM 2087 N N . GLU A 1 269 ? 29.586 7.624 -12.036 1.00 57.81 269 GLU A N 1
ATOM 2088 C CA . GLU A 1 269 ? 29.221 9.036 -12.158 1.00 57.81 269 GLU A CA 1
ATOM 2089 C C . GLU A 1 269 ? 28.094 9.232 -13.179 1.00 57.81 269 GLU A C 1
ATOM 2091 O O . GLU A 1 269 ? 27.135 9.928 -12.877 1.00 57.81 269 GLU A O 1
ATOM 2096 N N . HIS A 1 270 ? 28.090 8.519 -14.313 1.00 53.97 270 HIS A N 1
ATOM 2097 C CA . HIS A 1 270 ? 26.955 8.526 -15.254 1.00 53.97 270 HIS A CA 1
ATOM 2098 C C . HIS A 1 270 ? 25.675 7.924 -14.651 1.00 53.97 270 HIS A C 1
ATOM 2100 O O . HIS A 1 270 ? 24.574 8.388 -14.953 1.00 53.97 270 HIS A O 1
ATOM 2106 N N . ALA A 1 271 ? 25.796 6.921 -13.773 1.00 51.72 271 ALA A N 1
ATOM 2107 C CA . ALA A 1 271 ? 24.658 6.394 -13.019 1.00 51.72 271 ALA A CA 1
ATOM 2108 C C . ALA A 1 271 ? 24.077 7.428 -12.028 1.00 51.72 271 ALA A C 1
ATOM 2110 O O . ALA A 1 271 ? 22.867 7.428 -11.805 1.00 51.72 271 ALA A O 1
ATOM 2111 N N . HIS A 1 272 ? 24.913 8.330 -11.494 1.00 47.88 272 HIS A N 1
ATOM 2112 C CA . HIS A 1 272 ? 24.495 9.475 -10.673 1.00 47.88 272 HIS A CA 1
ATOM 2113 C C . HIS A 1 272 ? 24.006 10.679 -11.504 1.00 47.88 272 HIS A C 1
ATOM 2115 O O . HIS A 1 272 ? 23.074 11.362 -11.093 1.00 47.88 272 HIS A O 1
ATOM 2121 N N . GLU A 1 273 ? 24.586 10.963 -12.672 1.00 44.84 273 GLU A N 1
ATOM 2122 C CA . GLU A 1 273 ? 24.202 12.100 -13.529 1.00 44.84 273 GLU A CA 1
ATOM 2123 C C . GLU A 1 273 ? 22.897 11.859 -14.302 1.00 44.84 273 GLU A C 1
ATOM 2125 O O . GLU A 1 273 ? 22.194 12.814 -14.634 1.00 44.84 273 GLU A O 1
ATOM 2130 N N . ALA A 1 274 ? 22.534 10.596 -14.555 1.00 43.16 274 ALA A N 1
ATOM 2131 C CA . ALA A 1 274 ? 21.224 10.224 -15.094 1.00 43.16 274 ALA A CA 1
ATOM 2132 C C . ALA A 1 274 ? 20.091 10.332 -14.052 1.00 43.16 274 ALA A C 1
ATOM 2134 O O . ALA A 1 274 ? 18.923 10.086 -14.369 1.00 43.16 274 ALA A O 1
ATOM 2135 N N . GLU A 1 275 ? 20.403 10.698 -12.805 1.00 41.56 275 GLU A N 1
ATOM 2136 C CA . GLU A 1 275 ? 19.395 11.137 -11.853 1.00 41.56 275 GLU A CA 1
ATOM 2137 C C . GLU A 1 275 ? 18.937 12.555 -12.222 1.00 41.56 275 GLU A C 1
ATOM 2139 O O . GLU A 1 275 ? 19.752 13.481 -12.257 1.00 41.56 275 GLU A O 1
ATOM 2144 N N . PRO A 1 276 ? 17.638 12.788 -12.487 1.00 38.88 276 PRO A N 1
ATOM 2145 C CA . PRO A 1 276 ? 17.164 14.149 -12.657 1.00 38.88 276 PRO A CA 1
ATOM 2146 C C . PRO A 1 276 ? 17.449 14.898 -11.356 1.00 38.88 276 PRO A C 1
ATOM 2148 O O . PRO A 1 276 ? 16.998 14.480 -10.287 1.00 38.88 276 PRO A O 1
ATOM 2151 N N . LYS A 1 277 ? 18.213 15.996 -11.449 1.00 37.66 277 LYS A N 1
ATOM 2152 C CA . LYS A 1 277 ? 18.444 16.901 -10.318 1.00 37.66 277 LYS A CA 1
ATOM 2153 C C . LYS A 1 277 ? 17.089 17.200 -9.690 1.00 37.66 277 LYS A C 1
ATOM 2155 O O . LYS A 1 277 ? 16.204 17.686 -10.394 1.00 37.66 277 LYS A O 1
ATOM 2160 N N . SER A 1 278 ? 16.931 16.897 -8.400 1.00 40.41 278 SER A N 1
ATOM 2161 C CA . SER A 1 278 ? 15.721 17.223 -7.648 1.00 40.41 278 SER A CA 1
ATOM 2162 C C . SER A 1 278 ? 15.446 18.720 -7.819 1.00 40.41 278 SER A C 1
ATOM 2164 O O . SER A 1 278 ? 16.166 19.565 -7.278 1.00 40.41 278 SER A O 1
ATOM 2166 N N . GLY A 1 279 ? 14.467 19.050 -8.657 1.00 34.00 279 GLY A N 1
ATOM 2167 C CA . GLY A 1 279 ? 14.005 20.414 -8.837 1.00 34.00 279 GLY A CA 1
ATOM 2168 C C . GLY A 1 279 ? 13.310 20.853 -7.556 1.00 34.00 279 GLY A C 1
ATOM 2169 O O . GLY A 1 279 ? 12.446 20.136 -7.061 1.00 34.00 279 GLY A O 1
ATOM 2170 N N . LYS A 1 280 ? 13.746 21.995 -7.019 1.00 33.50 280 LYS A N 1
ATOM 2171 C CA . LYS A 1 280 ? 13.030 22.746 -5.981 1.00 33.50 280 LYS A CA 1
ATOM 2172 C C . LYS A 1 280 ? 11.593 23.051 -6.388 1.00 33.50 280 LYS A C 1
ATOM 2174 O O . LYS A 1 280 ? 11.381 23.303 -7.596 1.00 33.50 280 LYS A O 1
#

pLDDT: mean 84.09, std 17.58, range [33.5, 98.12]

Secondary structure (DSSP, 8-state):
----------------SS-----EEEEE-TTT-B-SSSPPSEEEEEEEEETTEEEEEEEEEETTEEEEEEEEEE--SS-EEEEETTEEEEEEEEEETTEEEEEEEETTS--EEEEEEEE-TTS-EEEEEEEEEETTEEEEEEEEEEEE-GGGGHHHHSPPPBHHHHSTT--GGGGGSBHHHHHHHHHHHHHHHT--HHHHSBTTBTT---SHHHHHHHHHHHHHHHHHHHHSTT---S-HHHHHTTSSSPPPPS--TT--HHHHHHHHHHHHHTSPP---

Radius of gyration: 23.58 Å; chains: 1; bounding box: 71×67×65 Å

Foldseek 3Di:
DDDDDDDPDDPPPPDPPFAQPPAAKKWFPQVPKFDDDDTFPTKMWHWDDDPQKTWIWMWTHHPLGIDIAIAMDGNDCDWDFDQGLLATWTWHWDGDPNKIWIWIHGPPFPKIKIWIWHADPVRFWTKIWIWIDGPNDIDIIITIIGGDPRVVCPVRPPFAQFCLRSDAQDDDPSRRHRVNVSSSVLVHLCQLALHDLVQQAPVPGRNDNPDVLVVVVVVVVVVQQVCCVPPVVRDNPDDSNVQNVNHNHGDPDDDDVPDDPVNNVVSVVVSVVVPDDPDD